Protein AF-A0A970TH14-F1 (afdb_monomer)

Mean predicted aligned error: 14.48 Å

Sequence (305 aa):
MKTLKRLTKPMNGLAFLLILLIWSGASTVFALPIFSFDVYHLEAYDRSGNWTYDADSPGFPTHDGDWFTKSPSPSYMFHYFAEKYIHQGTPTVIECVDVNLPFTDDASEVVMHFDPFSLVSFKRINTVDPLMPWDTPGQSGDERVYVSNGGHITHNGIPVLYLQKAKFVITTPYPNQAQVRALNPIFSYWTGDIGTGAPQTGYGFGDLDETLSDPAWLALFADSGYKVEMQLVDIVSTVTPSVGYFDFLFNILPATVPYSGGEVEVDLDDLPGEIAVPETKATIEIIEGTPGGLADDMKTLYLSE

Foldseek 3Di:
DDDDDDDDDPPPPVVVVVVVVVVVPPPVPPPAFQWKKWKWFFKFFDFDADFPQAAFFPQDPDGPHQRRDHDDPPRQLGGDTPGFKTAQDPVIDIFTPAHDAPPDGDSRQKDKWFDMKGWFDKDKAFQPDRVDDLQPFAGIWMKTKIWGQWIFMGGNNHTAWIWGLKMKMKIGFDAQLVVQCVSDVSSVVGDTTRYNRDFMWMKMKTAIDPVPHHPSVQVQQVVLVRMKIKTWAPWDWDDDPGMITITTMIGIHRDDPPQAAPWDWDFPVPDDPDDDDPPPDWDKDQRDFDRDNPDDTRGTITTGD

Secondary structure (DSSP, 8-state):
-----------SHHHHHHHHHHHTT----PPPPSEEEEEEEEEEEEE-SS-S-----TTSSS--S-TTSPPPS-GGG-----EEEEE--TT-EEEEEEE--SS---GGGEEEEEPPEEEEEEEEEESS-TTS-TT-TTTEEEEEEEEEEEEEEEETTEEEEEEEEEEEEEEEEPPPHHHHHHH-GGGTT--S-SS--PPEEEEEEEEE-TTTS-HHHHGGGGGGTTEEEEEEEEEEEEE-SS-EEEEEEEEEEEPPSP--S----EEGGG--S-----SS-PEEEEEEE-S-SSS--EEEEEEE-

pLDDT: mean 70.56, std 21.16, range [31.58, 97.06]

Structure (mmCIF, N/CA/C/O backbone):
data_AF-A0A970TH14-F1
#
_entry.id   AF-A0A970TH14-F1
#
loop_
_atom_site.group_PDB
_atom_site.id
_atom_site.type_symbol
_atom_site.label_atom_id
_atom_site.label_alt_id
_atom_site.label_comp_id
_atom_site.label_asym_id
_atom_site.label_entity_id
_atom_site.label_seq_id
_atom_site.pdbx_PDB_ins_code
_atom_site.Cartn_x
_atom_site.Cartn_y
_atom_site.Cartn_z
_atom_site.occupancy
_atom_site.B_iso_or_equiv
_atom_site.auth_seq_id
_atom_site.auth_comp_id
_atom_site.auth_asym_id
_atom_site.auth_atom_id
_atom_site.pdbx_PDB_model_num
ATOM 1 N N . MET A 1 1 ? -6.169 -85.211 8.471 1.00 42.94 1 MET A N 1
ATOM 2 C CA . MET A 1 1 ? -5.268 -84.086 8.129 1.00 42.94 1 MET A CA 1
ATOM 3 C C . MET A 1 1 ? -6.116 -82.851 7.876 1.00 42.94 1 MET A C 1
ATOM 5 O O . MET A 1 1 ? -7.013 -82.911 7.049 1.00 42.94 1 MET A O 1
ATOM 9 N N . LYS A 1 2 ? -5.906 -81.794 8.670 1.00 41.38 2 LYS A N 1
ATOM 10 C CA . LYS A 1 2 ? -6.626 -80.513 8.615 1.00 41.38 2 LYS A CA 1
ATOM 11 C C . LYS A 1 2 ? -5.946 -79.593 7.599 1.00 41.38 2 LYS A C 1
ATOM 13 O O . LYS A 1 2 ? -4.745 -79.378 7.718 1.00 41.38 2 LYS A O 1
ATOM 18 N N . THR A 1 3 ? -6.706 -78.987 6.695 1.00 39.34 3 THR A N 1
ATOM 19 C CA . THR A 1 3 ? -6.243 -77.851 5.884 1.00 39.34 3 THR A CA 1
ATOM 20 C C . THR A 1 3 ? -7.053 -76.619 6.276 1.00 39.34 3 THR A C 1
ATOM 22 O O . THR A 1 3 ? -8.231 -76.494 5.949 1.00 39.34 3 THR A O 1
ATOM 25 N N . LEU A 1 4 ? -6.415 -75.729 7.039 1.00 34.81 4 LEU A N 1
ATOM 26 C CA . LEU A 1 4 ? -6.917 -74.398 7.378 1.00 34.81 4 LEU A CA 1
ATOM 27 C C . LEU A 1 4 ? -6.868 -73.519 6.115 1.00 34.81 4 LEU A C 1
ATOM 29 O O . LEU A 1 4 ? -5.782 -73.221 5.621 1.00 34.81 4 LEU A O 1
ATOM 33 N N . LYS A 1 5 ? -8.017 -73.061 5.608 1.00 40.53 5 LYS A N 1
ATOM 34 C CA . LYS A 1 5 ? -8.071 -71.924 4.675 1.00 40.53 5 LYS A CA 1
ATOM 35 C C . LYS A 1 5 ? -8.061 -70.631 5.497 1.00 40.53 5 LYS A C 1
ATOM 37 O O . LYS A 1 5 ? -9.050 -70.309 6.148 1.00 40.53 5 LYS A O 1
ATOM 42 N N . ARG A 1 6 ? -6.938 -69.904 5.490 1.00 42.12 6 ARG A N 1
ATOM 43 C CA . ARG A 1 6 ? -6.859 -68.527 6.004 1.00 42.12 6 ARG A CA 1
ATOM 44 C C . ARG A 1 6 ? -7.637 -67.603 5.063 1.00 42.12 6 ARG A C 1
ATOM 46 O O . ARG A 1 6 ? -7.262 -67.449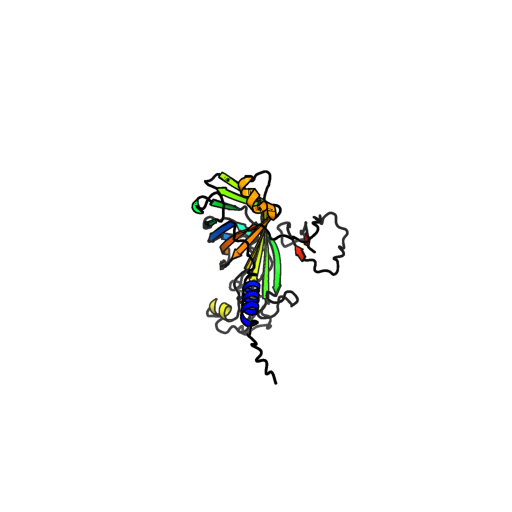 3.907 1.00 42.12 6 ARG A O 1
ATOM 53 N N . LEU A 1 7 ? -8.694 -66.979 5.581 1.00 44.91 7 LEU A N 1
ATOM 54 C CA . LEU A 1 7 ? -9.245 -65.743 5.032 1.00 44.91 7 LEU A CA 1
ATOM 55 C C . LEU A 1 7 ? -8.269 -64.604 5.349 1.00 44.91 7 LEU A C 1
ATOM 57 O O . LEU A 1 7 ? -8.185 -64.163 6.491 1.00 44.91 7 LEU A O 1
ATOM 61 N N . THR A 1 8 ? -7.551 -64.112 4.347 1.00 43.62 8 THR A N 1
ATOM 62 C CA . THR A 1 8 ? -6.898 -62.800 4.403 1.00 43.62 8 THR A CA 1
ATOM 63 C C . THR A 1 8 ? -7.818 -61.795 3.716 1.00 43.62 8 THR A C 1
ATOM 65 O O . THR A 1 8 ? -7.843 -61.708 2.491 1.00 43.62 8 THR A O 1
ATOM 68 N N . LYS A 1 9 ? -8.621 -61.068 4.502 1.00 48.66 9 LYS A N 1
ATOM 69 C CA . LYS A 1 9 ? -9.303 -59.855 4.028 1.00 48.66 9 LYS A CA 1
ATOM 70 C C . LYS A 1 9 ? -8.263 -58.729 3.912 1.00 48.66 9 LYS A C 1
ATOM 72 O O . LYS A 1 9 ? -7.516 -58.536 4.871 1.00 48.66 9 LYS A O 1
ATOM 77 N N . PRO A 1 10 ? -8.215 -57.959 2.815 1.00 43.56 10 PRO A N 1
ATOM 78 C CA . PRO A 1 10 ? -7.413 -56.744 2.767 1.00 43.56 10 PRO A CA 1
ATOM 79 C C . PRO A 1 10 ? -8.137 -55.639 3.553 1.00 43.56 10 PRO A C 1
ATOM 81 O O . PRO A 1 10 ? -9.047 -54.997 3.042 1.00 43.56 10 PRO A O 1
ATOM 84 N N . MET A 1 11 ? -7.757 -55.426 4.815 1.00 49.38 11 MET A N 1
ATOM 85 C CA . MET A 1 11 ? -8.241 -54.311 5.651 1.00 49.38 11 MET A CA 1
ATOM 86 C C . MET A 1 11 ? -7.328 -53.072 5.597 1.00 49.38 11 MET A C 1
ATOM 88 O O . MET A 1 11 ? -7.423 -52.199 6.450 1.00 49.38 11 MET A O 1
ATOM 92 N N . ASN A 1 12 ? -6.470 -52.956 4.579 1.00 52.09 12 ASN A N 1
ATOM 93 C CA . ASN A 1 12 ? -5.477 -51.876 4.514 1.00 52.09 12 ASN A CA 1
ATOM 94 C C . ASN A 1 12 ? -5.890 -50.703 3.609 1.00 52.09 12 ASN A C 1
ATOM 96 O O . ASN A 1 12 ? -5.266 -49.655 3.675 1.00 52.09 12 ASN A O 1
ATOM 100 N N . GLY A 1 13 ? -6.941 -50.842 2.790 1.00 50.84 13 GLY A N 1
ATOM 101 C CA . GLY A 1 13 ? -7.373 -49.770 1.879 1.00 50.84 13 GLY A CA 1
ATOM 102 C C . GLY A 1 13 ? -8.179 -48.664 2.565 1.00 50.84 13 GLY A C 1
ATOM 103 O O . GLY A 1 13 ? -7.978 -47.489 2.282 1.00 50.84 13 GLY A O 1
ATOM 104 N N . LEU A 1 14 ? -9.058 -49.027 3.506 1.00 50.91 14 LEU A N 1
ATOM 105 C CA . LEU A 1 14 ? -9.966 -48.068 4.149 1.00 50.91 14 LEU A CA 1
ATOM 106 C C . LEU A 1 14 ? -9.245 -47.169 5.168 1.00 50.91 14 LEU A C 1
ATOM 108 O O . LEU A 1 14 ? -9.539 -45.984 5.257 1.00 50.91 14 LEU A O 1
ATOM 112 N N . ALA A 1 15 ? -8.266 -47.718 5.895 1.00 53.91 15 ALA A N 1
ATOM 113 C CA . ALA A 1 15 ? -7.450 -46.953 6.839 1.00 53.91 15 ALA A CA 1
ATOM 114 C C . ALA A 1 15 ? -6.501 -45.975 6.123 1.00 53.91 15 ALA A C 1
ATOM 116 O O . ALA A 1 15 ? -6.293 -44.865 6.599 1.00 53.91 15 ALA A O 1
ATOM 117 N N . PHE A 1 16 ? -5.976 -46.352 4.951 1.00 53.12 16 PHE A N 1
ATOM 118 C CA . PHE A 1 16 ? -5.105 -45.486 4.150 1.00 53.12 16 PHE A CA 1
ATOM 119 C C . PHE A 1 16 ? -5.882 -44.328 3.504 1.00 53.12 16 PHE A C 1
ATOM 121 O O . PHE A 1 16 ? -5.380 -43.209 3.451 1.00 53.12 16 PHE A O 1
ATOM 128 N N . LEU A 1 17 ? -7.134 -44.566 3.089 1.00 52.97 17 LEU A N 1
ATOM 129 C CA . LEU A 1 17 ? -8.021 -43.517 2.575 1.00 52.97 17 LEU A CA 1
ATOM 130 C C . LEU A 1 17 ? -8.445 -42.523 3.668 1.00 52.97 17 LEU A C 1
ATOM 132 O O . LEU A 1 17 ? -8.527 -41.330 3.402 1.00 52.97 17 LEU A O 1
ATOM 136 N N . LEU A 1 18 ? -8.669 -43.000 4.900 1.00 51.28 18 LEU A N 1
ATOM 137 C CA . LEU A 1 18 ? -9.008 -42.135 6.035 1.00 51.28 18 LEU A CA 1
ATOM 138 C C . LEU A 1 18 ? -7.828 -41.233 6.435 1.00 51.28 18 LEU A C 1
ATOM 140 O O . LEU A 1 18 ? -8.032 -40.065 6.734 1.00 51.28 18 LEU A O 1
ATOM 144 N N . ILE A 1 19 ? -6.593 -41.750 6.391 1.00 55.91 19 ILE A N 1
ATOM 145 C CA . ILE A 1 19 ? -5.377 -40.970 6.680 1.00 55.91 19 ILE A CA 1
ATOM 146 C C . ILE A 1 19 ? -5.113 -39.929 5.580 1.00 55.91 19 ILE A C 1
ATOM 148 O O . ILE A 1 19 ? -4.759 -38.801 5.900 1.00 55.91 19 ILE A O 1
ATOM 152 N N . LEU A 1 20 ? -5.359 -40.256 4.304 1.00 48.56 20 LEU A N 1
ATOM 153 C CA . LEU A 1 20 ? -5.275 -39.293 3.195 1.00 48.56 20 LEU A CA 1
ATOM 154 C C . LEU A 1 20 ? -6.337 -38.183 3.285 1.00 48.56 20 LEU A C 1
ATOM 156 O O . LEU A 1 20 ? -6.015 -37.036 3.001 1.00 48.56 20 LEU A O 1
ATOM 160 N N . LEU A 1 21 ? -7.555 -38.497 3.743 1.00 47.31 21 LEU A N 1
ATOM 161 C CA . LEU A 1 21 ? -8.624 -37.514 3.988 1.00 47.31 21 LEU A CA 1
ATOM 162 C C . LEU A 1 21 ? -8.344 -36.601 5.194 1.00 47.31 21 LEU A C 1
ATOM 164 O O . LEU A 1 21 ? -8.752 -35.444 5.189 1.00 47.31 21 LEU A O 1
ATOM 168 N N . ILE A 1 22 ? -7.632 -37.099 6.209 1.00 50.62 22 ILE A N 1
ATOM 169 C CA . ILE A 1 22 ? -7.204 -36.296 7.366 1.00 50.62 22 ILE A CA 1
ATOM 170 C C . ILE A 1 22 ? -5.992 -35.418 7.000 1.00 50.62 22 ILE A C 1
ATOM 172 O O . ILE A 1 22 ? -5.882 -34.301 7.495 1.00 50.62 22 ILE A O 1
ATOM 176 N N . TRP A 1 23 ? -5.117 -35.866 6.090 1.00 42.22 23 TRP A N 1
ATOM 177 C CA . TRP A 1 23 ? -3.952 -35.090 5.635 1.00 42.22 23 TRP A CA 1
ATOM 178 C C . TRP A 1 23 ? -4.289 -34.039 4.565 1.00 42.22 23 TRP A C 1
ATOM 180 O O . TRP A 1 23 ? -3.626 -33.011 4.502 1.00 42.22 23 TRP A O 1
ATOM 190 N N . SER A 1 24 ? -5.357 -34.230 3.780 1.00 41.12 24 SER A N 1
ATOM 191 C CA . SER A 1 24 ? -5.919 -33.174 2.918 1.00 41.12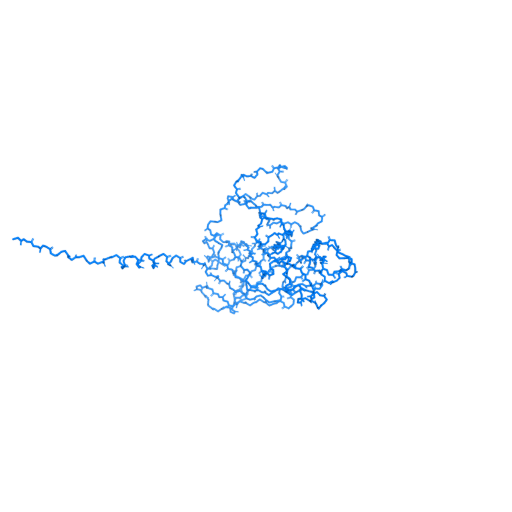 24 SER A CA 1
ATOM 192 C C . SER A 1 24 ? -6.779 -32.157 3.679 1.00 41.12 24 SER A C 1
ATOM 194 O O . SER A 1 24 ? -7.227 -31.183 3.087 1.00 41.12 24 SER A O 1
ATOM 196 N N . GLY A 1 25 ? -7.056 -32.411 4.963 1.00 37.97 25 GLY A N 1
ATOM 197 C CA . GLY A 1 25 ? -7.866 -31.561 5.838 1.00 37.97 25 GLY A CA 1
ATOM 198 C C . GLY A 1 25 ? -7.061 -30.568 6.676 1.00 37.97 25 GLY A C 1
ATOM 199 O O . GLY A 1 25 ? -7.661 -29.764 7.382 1.00 37.97 25 GLY A O 1
ATOM 200 N N . ALA A 1 26 ? -5.727 -30.565 6.571 1.00 37.25 26 ALA A N 1
ATOM 201 C CA . ALA A 1 26 ? -4.914 -29.416 6.965 1.00 37.25 26 ALA A CA 1
ATOM 202 C C . ALA A 1 26 ? -5.028 -28.328 5.885 1.00 37.25 26 ALA A C 1
ATOM 204 O O . ALA A 1 26 ? -4.037 -27.874 5.318 1.00 37.25 26 ALA A O 1
ATOM 205 N N . SER A 1 27 ? -6.265 -27.948 5.562 1.00 37.81 27 SER A N 1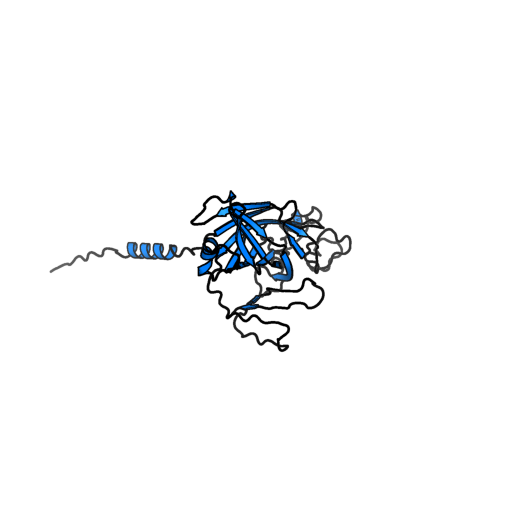
ATOM 206 C CA . SER A 1 27 ? -6.533 -26.654 4.967 1.00 37.81 27 SER A CA 1
ATOM 207 C C . SER A 1 27 ? -5.983 -25.651 5.964 1.00 37.81 27 SER A C 1
ATOM 209 O O . SER A 1 27 ? -6.460 -25.578 7.096 1.00 37.81 27 SER A O 1
ATOM 211 N N . THR A 1 28 ? -4.936 -24.937 5.574 1.00 36.25 28 THR A N 1
ATOM 212 C CA . THR A 1 28 ? -4.584 -23.664 6.184 1.00 36.25 28 THR A CA 1
ATOM 213 C C . THR A 1 28 ? -5.884 -22.881 6.316 1.00 36.25 28 THR A C 1
ATOM 215 O O . THR A 1 28 ? -6.475 -22.483 5.311 1.00 36.25 28 THR A O 1
ATOM 218 N N . VAL A 1 29 ? -6.398 -22.764 7.540 1.00 39.81 29 VAL A N 1
ATOM 219 C CA . VAL A 1 29 ? -7.483 -21.837 7.839 1.00 39.81 29 VAL A CA 1
ATOM 220 C C . VAL A 1 29 ? -6.834 -20.473 7.684 1.00 39.81 29 VAL A C 1
ATOM 222 O O . VAL A 1 29 ? -6.252 -19.951 8.627 1.00 39.81 29 VAL A O 1
ATOM 225 N N . PHE A 1 30 ? -6.814 -19.954 6.458 1.00 49.72 30 PHE A N 1
ATOM 226 C CA . PHE A 1 30 ? -6.589 -18.536 6.262 1.00 49.72 30 PHE A CA 1
ATOM 227 C C . PHE A 1 30 ? -7.712 -17.864 7.040 1.00 49.72 30 PHE A C 1
ATOM 229 O O . PHE A 1 30 ? -8.885 -18.188 6.820 1.00 49.72 30 PHE A O 1
ATOM 236 N N . ALA A 1 31 ? -7.356 -17.040 8.025 1.00 63.50 31 ALA A N 1
ATOM 237 C CA . ALA A 1 31 ? -8.344 -16.219 8.698 1.00 63.50 31 ALA A CA 1
ATOM 238 C C . ALA A 1 31 ? -9.112 -15.470 7.603 1.00 63.50 31 ALA A C 1
ATOM 240 O O . ALA A 1 31 ? -8.502 -14.891 6.704 1.00 63.50 31 ALA A O 1
ATOM 241 N N . LEU A 1 32 ? -10.439 -15.578 7.612 1.00 79.25 32 LEU A N 1
ATOM 242 C CA . LEU A 1 32 ? -11.250 -14.792 6.693 1.00 79.25 32 LEU A CA 1
ATOM 243 C C . LEU A 1 32 ? -11.107 -13.319 7.091 1.00 79.25 32 LEU A C 1
ATOM 245 O O . LEU A 1 32 ? -11.083 -13.043 8.297 1.00 79.25 32 LEU A O 1
ATOM 249 N N . PRO A 1 33 ? -11.018 -12.389 6.125 1.00 87.94 33 PRO A N 1
ATOM 250 C CA . PRO A 1 33 ? -11.040 -10.972 6.439 1.00 87.94 33 PRO A CA 1
ATOM 251 C C . PRO A 1 33 ? -12.242 -10.624 7.313 1.00 87.94 33 PRO A C 1
ATOM 253 O O . PRO A 1 33 ? -13.339 -11.143 7.109 1.00 87.94 33 PRO A O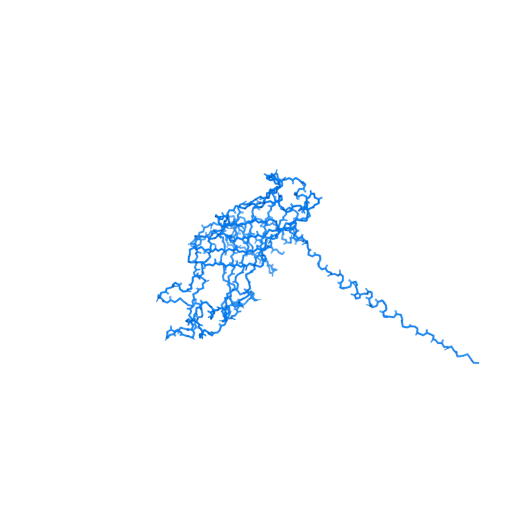 1
ATOM 256 N N . ILE A 1 34 ? -12.023 -9.763 8.306 1.00 93.00 34 ILE A N 1
ATOM 257 C CA . ILE A 1 34 ? -13.126 -9.179 9.079 1.00 93.00 34 ILE A CA 1
ATOM 258 C C . ILE A 1 34 ? -13.826 -8.131 8.218 1.00 93.00 34 ILE A C 1
ATOM 260 O O . ILE A 1 34 ? -15.052 -8.032 8.237 1.00 93.00 34 ILE A O 1
ATOM 264 N N . PHE A 1 35 ? -13.034 -7.384 7.449 1.00 94.75 35 PHE A N 1
ATOM 265 C CA . PHE A 1 35 ? -13.500 -6.374 6.516 1.00 94.75 35 PHE A CA 1
ATOM 266 C C . PHE A 1 35 ? -12.804 -6.533 5.174 1.00 94.75 35 PHE A C 1
ATOM 268 O O . PHE A 1 35 ? -11.588 -6.746 5.134 1.00 94.75 35 PHE A O 1
ATOM 275 N N . SER A 1 36 ? -13.556 -6.317 4.103 1.00 96.00 36 SER A N 1
ATOM 276 C CA . SER A 1 36 ? -13.024 -6.141 2.759 1.00 96.00 36 SER A CA 1
ATOM 277 C C . SER A 1 36 ? -13.570 -4.852 2.162 1.00 96.00 36 SER A C 1
ATOM 279 O O . SER A 1 36 ? -14.780 -4.614 2.179 1.00 96.00 36 SER A O 1
ATOM 281 N N . PHE A 1 37 ? -12.677 -4.021 1.634 1.00 96.69 37 PHE A N 1
ATOM 282 C CA . PHE A 1 37 ? -13.023 -2.771 0.973 1.00 96.69 37 PHE A CA 1
ATOM 283 C C . PHE A 1 37 ? -12.481 -2.754 -0.447 1.00 96.69 37 PHE A C 1
ATOM 285 O O . PHE A 1 37 ? -11.284 -2.953 -0.648 1.00 96.69 37 PHE A O 1
ATOM 292 N N . ASP A 1 38 ? -13.329 -2.442 -1.416 1.00 96.62 38 ASP A N 1
ATOM 293 C CA . ASP A 1 38 ? -12.846 -2.019 -2.720 1.00 96.62 38 ASP A CA 1
ATOM 294 C C . ASP A 1 38 ? -12.362 -0.573 -2.613 1.00 96.62 38 ASP A C 1
ATOM 296 O O . ASP A 1 38 ? -13.097 0.325 -2.187 1.00 96.62 38 ASP A O 1
ATOM 300 N N . VAL A 1 39 ? -11.113 -0.347 -3.006 1.00 94.75 39 VAL A N 1
ATOM 301 C CA . VAL A 1 39 ? -10.512 0.980 -3.083 1.00 94.75 39 VAL A CA 1
ATOM 302 C C . VAL A 1 39 ? -10.290 1.312 -4.549 1.00 94.75 39 VAL A C 1
ATOM 304 O O . VAL A 1 39 ? -9.562 0.608 -5.244 1.00 94.75 39 VAL A O 1
ATOM 307 N N . TYR A 1 40 ? -10.893 2.406 -5.006 1.00 94.75 40 TYR A N 1
ATOM 308 C CA . TYR A 1 40 ? -10.783 2.903 -6.374 1.00 94.75 40 TYR A CA 1
ATOM 309 C C . TYR A 1 40 ? -10.177 4.301 -6.401 1.00 94.75 40 TYR A C 1
ATOM 311 O O . TYR A 1 40 ? -10.568 5.182 -5.630 1.00 94.75 40 TYR A O 1
ATOM 319 N N . HIS A 1 41 ? -9.268 4.520 -7.346 1.00 90.06 41 HIS A N 1
ATOM 320 C CA . HIS A 1 41 ? -8.570 5.772 -7.605 1.00 90.06 41 HIS A CA 1
ATOM 321 C C . HIS A 1 41 ? -7.968 6.391 -6.345 1.00 90.06 41 HIS A C 1
ATOM 323 O O . HIS A 1 41 ? -8.102 7.599 -6.109 1.00 90.06 41 HIS A O 1
ATOM 329 N N . LEU A 1 42 ? -7.308 5.579 -5.519 1.00 89.88 42 LEU A N 1
ATOM 330 C CA . LEU A 1 42 ? -6.547 6.107 -4.401 1.00 89.88 42 LEU A CA 1
ATOM 331 C C . LEU A 1 42 ? -5.453 7.027 -4.935 1.00 89.88 42 LEU A C 1
ATOM 333 O O . LEU A 1 42 ? -4.610 6.598 -5.725 1.00 89.88 42 LEU A O 1
ATOM 337 N N . GLU A 1 43 ? -5.510 8.300 -4.552 1.00 89.25 43 GLU A N 1
ATOM 338 C CA . GLU A 1 43 ? -4.675 9.335 -5.145 1.00 89.25 43 GLU A CA 1
ATOM 339 C C . GLU A 1 43 ? -3.306 9.390 -4.471 1.00 89.25 43 GLU A C 1
ATOM 341 O O . GLU A 1 43 ? -3.173 9.305 -3.246 1.00 89.25 43 GLU A O 1
ATOM 346 N N . ALA A 1 44 ? -2.273 9.551 -5.295 1.00 83.38 44 ALA A N 1
ATOM 347 C CA . ALA A 1 44 ? -0.911 9.708 -4.832 1.00 83.38 44 ALA A CA 1
ATOM 348 C C . ALA A 1 44 ? -0.168 10.810 -5.606 1.00 83.38 44 ALA A C 1
ATOM 350 O O . ALA A 1 44 ? -0.122 10.805 -6.840 1.00 83.38 44 ALA A O 1
ATOM 351 N N . TYR A 1 45 ? 0.421 11.773 -4.890 1.00 78.12 45 TYR A N 1
ATOM 352 C CA . TYR A 1 45 ? 1.045 12.973 -5.469 1.00 78.12 45 TYR A CA 1
ATOM 353 C C . TYR A 1 45 ? 2.362 13.359 -4.773 1.00 78.12 45 TYR A C 1
ATOM 355 O O . TYR A 1 45 ? 2.850 12.668 -3.879 1.00 78.12 45 TYR A O 1
ATOM 363 N N . ASP A 1 46 ? 2.947 14.476 -5.233 1.00 69.38 46 ASP A N 1
ATOM 364 C CA . ASP A 1 46 ? 4.220 15.054 -4.775 1.00 69.38 46 ASP A CA 1
ATOM 365 C C . ASP A 1 46 ? 5.328 14.004 -4.826 1.00 69.38 46 ASP A C 1
ATOM 367 O O . ASP A 1 46 ? 5.720 13.370 -3.861 1.00 69.38 46 ASP A O 1
ATOM 371 N N . ARG A 1 47 ? 5.811 13.763 -6.031 1.00 67.56 47 ARG A N 1
ATOM 372 C CA . ARG A 1 47 ? 6.824 12.753 -6.306 1.00 67.56 47 ARG A CA 1
ATOM 373 C C . ARG A 1 47 ? 8.183 13.185 -5.772 1.00 67.56 47 ARG A C 1
ATOM 375 O O . ARG A 1 47 ? 8.595 14.329 -5.953 1.00 67.56 47 ARG A O 1
ATOM 382 N N . SER A 1 48 ? 8.896 12.274 -5.120 1.00 46.88 48 SER A N 1
ATOM 383 C CA . SER A 1 48 ? 10.263 12.495 -4.619 1.00 46.88 48 SER A CA 1
ATOM 384 C C . SER A 1 48 ? 11.063 11.230 -4.685 1.00 46.88 48 SER A C 1
ATOM 386 O O . SER A 1 48 ? 10.528 10.129 -4.644 1.00 46.88 48 SER A O 1
ATOM 388 N N . GLY A 1 49 ? 12.367 11.429 -4.691 1.00 46.00 49 GLY A N 1
ATOM 389 C CA . GLY A 1 49 ? 13.328 10.356 -4.685 1.00 46.00 49 GLY A CA 1
ATOM 390 C C . GLY A 1 49 ? 13.998 10.219 -6.036 1.00 46.00 49 GLY A C 1
ATOM 391 O O . GLY A 1 49 ? 13.671 10.889 -7.022 1.00 46.00 49 GLY A O 1
ATOM 392 N N . ASN A 1 50 ? 15.008 9.359 -6.032 1.00 39.53 50 ASN A N 1
ATOM 393 C CA . ASN A 1 50 ? 15.765 9.046 -7.223 1.00 39.53 50 ASN A CA 1
ATOM 394 C C . ASN A 1 50 ? 14.910 8.236 -8.197 1.00 39.53 50 ASN A C 1
ATOM 396 O O . ASN A 1 50 ? 14.113 7.382 -7.816 1.00 39.53 50 ASN A O 1
ATOM 400 N N . TRP A 1 51 ? 15.131 8.529 -9.470 1.00 41.72 51 TRP A N 1
ATOM 401 C CA . TRP A 1 51 ? 14.556 7.866 -10.626 1.00 41.72 51 TRP A CA 1
ATOM 402 C C . TRP A 1 51 ? 14.533 6.349 -10.455 1.00 41.72 51 TRP A C 1
ATOM 404 O O . TRP A 1 51 ? 15.573 5.745 -10.170 1.00 41.72 51 TRP A O 1
ATOM 414 N N . THR A 1 52 ? 13.370 5.741 -10.674 1.00 51.41 52 THR A N 1
ATOM 415 C CA . THR A 1 52 ? 13.255 4.289 -10.851 1.00 51.41 52 THR A CA 1
ATOM 416 C C . THR A 1 52 ? 12.164 3.945 -11.848 1.00 51.41 52 THR A C 1
ATOM 418 O O . THR A 1 52 ? 11.156 3.337 -11.542 1.00 51.41 52 THR A O 1
ATOM 421 N N . TYR A 1 53 ? 12.399 4.370 -13.081 1.00 50.81 53 TYR A N 1
ATOM 422 C CA . TYR A 1 53 ? 12.612 3.484 -14.225 1.00 50.81 53 TYR A CA 1
ATOM 423 C C . TYR A 1 53 ? 13.143 4.411 -15.319 1.00 50.81 53 TYR A C 1
ATOM 425 O O . TYR A 1 53 ? 12.420 5.291 -15.779 1.00 50.81 53 TYR A O 1
ATOM 433 N N . ASP A 1 54 ? 14.422 4.286 -15.644 1.00 48.16 54 ASP A N 1
ATOM 434 C CA . ASP A 1 54 ? 15.109 5.031 -16.701 1.00 48.16 54 ASP A CA 1
ATOM 435 C C . ASP A 1 54 ? 15.832 3.973 -17.530 1.00 48.16 54 ASP A C 1
ATOM 437 O O . ASP A 1 54 ? 16.430 3.067 -16.949 1.00 48.16 54 ASP A O 1
ATOM 441 N N . ALA A 1 55 ? 15.662 4.010 -18.847 1.00 51.69 55 ALA A N 1
ATOM 442 C CA . ALA A 1 55 ? 16.001 2.894 -19.717 1.00 51.69 55 ALA A CA 1
ATOM 443 C C . ALA A 1 55 ? 17.101 3.277 -20.709 1.00 51.69 55 ALA A C 1
ATOM 445 O O . ALA A 1 55 ? 16.910 4.211 -21.491 1.00 51.69 55 ALA A O 1
ATOM 446 N N . ASP A 1 56 ? 18.157 2.466 -20.790 1.00 43.81 56 ASP A N 1
ATOM 447 C CA . ASP A 1 56 ? 18.949 2.309 -22.010 1.00 43.81 56 ASP A CA 1
ATOM 448 C C . ASP A 1 56 ? 18.714 0.903 -22.595 1.00 43.81 56 ASP A C 1
ATOM 450 O O . ASP A 1 56 ? 18.528 -0.085 -21.891 1.00 43.81 56 ASP A O 1
ATOM 454 N N . SER A 1 57 ? 18.580 0.802 -23.914 1.00 49.34 57 SER A N 1
ATOM 455 C CA . SER A 1 57 ? 18.137 -0.423 -24.593 1.00 49.34 57 SER A CA 1
ATOM 456 C C . SER A 1 57 ? 18.994 -0.711 -25.816 1.00 49.34 57 SER A C 1
ATOM 458 O O . SER A 1 57 ? 19.359 0.234 -26.526 1.00 49.34 57 SER A O 1
ATOM 460 N N . PRO A 1 58 ? 19.210 -1.995 -26.175 1.00 41.72 58 PRO A N 1
ATOM 461 C CA . PRO A 1 58 ? 19.676 -2.406 -27.501 1.00 41.72 58 PRO A CA 1
ATOM 462 C C . PRO A 1 58 ? 18.614 -2.070 -28.568 1.00 41.72 58 PRO A C 1
ATOM 464 O O . PRO A 1 58 ? 17.864 -2.915 -29.049 1.00 41.72 58 PRO A O 1
ATOM 467 N N . GLY A 1 59 ? 18.517 -0.791 -28.910 1.00 46.44 59 GLY A N 1
ATOM 468 C CA . GLY A 1 59 ? 17.535 -0.233 -29.838 1.00 46.44 59 GLY A CA 1
ATOM 469 C C . GLY A 1 59 ? 17.741 1.257 -30.112 1.00 46.44 59 GLY A C 1
ATOM 470 O O . GLY A 1 59 ? 17.315 1.744 -31.160 1.00 46.44 59 GLY A O 1
ATOM 471 N N . PHE A 1 60 ? 18.447 1.974 -29.230 1.00 47.34 60 PHE A N 1
ATOM 472 C CA . PHE A 1 60 ? 18.900 3.340 -29.491 1.00 47.34 60 PHE A CA 1
ATOM 473 C C . PHE A 1 60 ? 20.270 3.352 -30.199 1.00 47.34 60 PHE A C 1
ATOM 475 O O . PHE A 1 60 ? 21.107 2.498 -29.926 1.00 47.34 60 PHE A O 1
ATOM 482 N N . PRO A 1 61 ? 20.553 4.309 -31.108 1.00 46.50 61 PRO A N 1
ATOM 483 C CA . PRO A 1 61 ? 21.827 4.360 -31.843 1.00 46.50 61 PRO A CA 1
ATOM 484 C C . PRO A 1 61 ? 23.077 4.545 -30.966 1.00 46.50 61 PRO A C 1
ATOM 486 O O . PRO A 1 61 ? 24.192 4.309 -31.427 1.00 46.50 61 PRO A O 1
ATOM 489 N N . THR A 1 62 ? 22.899 5.004 -29.729 1.00 50.00 6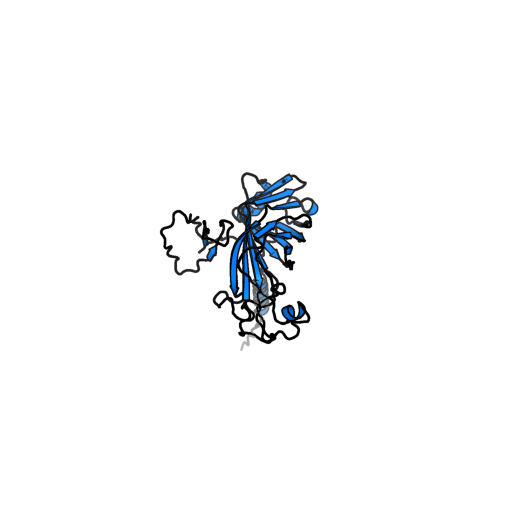2 THR A N 1
ATOM 490 C CA . THR A 1 62 ? 23.948 5.226 -28.732 1.00 50.00 62 THR A CA 1
ATOM 491 C C . THR A 1 62 ? 23.459 4.634 -27.418 1.00 50.00 62 THR A C 1
ATOM 493 O O . THR A 1 62 ? 22.753 5.321 -26.685 1.00 50.00 62 THR A O 1
ATOM 496 N N . HIS A 1 63 ? 23.786 3.367 -27.176 1.00 54.94 63 HIS A N 1
ATOM 497 C CA . HIS A 1 63 ? 23.475 2.673 -25.930 1.00 54.94 63 HIS A CA 1
ATOM 498 C C . HIS A 1 63 ? 24.768 2.167 -25.271 1.00 54.94 63 HIS A C 1
ATOM 500 O O . HIS A 1 63 ? 25.700 1.754 -25.971 1.00 54.94 63 HIS A O 1
ATOM 506 N N . ASP A 1 64 ? 24.836 2.175 -23.945 1.00 55.22 64 ASP A N 1
ATOM 507 C CA . ASP A 1 64 ? 25.907 1.577 -23.142 1.00 55.22 64 ASP A CA 1
ATOM 508 C C . ASP A 1 64 ? 25.608 0.123 -22.733 1.00 55.22 64 ASP A C 1
ATOM 510 O O . ASP A 1 64 ? 26.520 -0.604 -22.335 1.00 55.22 64 ASP A O 1
ATOM 514 N N . GLY A 1 65 ? 24.374 -0.339 -22.970 1.00 55.28 65 GLY A N 1
ATOM 515 C CA . GLY A 1 65 ? 23.952 -1.723 -22.749 1.00 55.28 65 GLY A CA 1
ATOM 516 C C . GLY A 1 65 ? 23.479 -2.017 -21.326 1.00 55.28 65 GLY A C 1
ATOM 517 O O . GLY A 1 65 ? 23.260 -3.186 -21.011 1.00 55.28 65 GLY A O 1
ATOM 518 N N . ASP A 1 66 ? 23.315 -0.991 -20.493 1.00 56.72 66 ASP A N 1
ATOM 519 C CA . ASP A 1 66 ? 22.756 -1.087 -19.150 1.00 56.72 66 ASP A CA 1
ATOM 520 C C . ASP A 1 66 ? 21.265 -0.706 -19.177 1.00 56.72 66 ASP A C 1
ATOM 522 O O . ASP A 1 66 ? 20.910 0.420 -19.492 1.00 56.72 66 ASP A O 1
ATOM 526 N N . TRP A 1 67 ? 20.348 -1.613 -18.820 1.00 56.53 67 TRP A N 1
ATOM 527 C CA . TRP A 1 67 ? 18.909 -1.292 -18.826 1.00 56.53 67 TRP A CA 1
ATOM 528 C C . TRP A 1 67 ? 18.488 -0.216 -17.820 1.00 56.53 67 TRP A C 1
ATOM 530 O O . TRP A 1 67 ? 17.314 0.153 -17.790 1.00 56.53 67 TRP A O 1
ATOM 540 N N . PHE A 1 68 ? 19.426 0.264 -17.004 1.00 57.34 68 PHE A N 1
ATOM 541 C CA . PHE A 1 68 ? 19.197 1.126 -15.858 1.00 57.34 68 PHE A CA 1
ATOM 542 C C . PHE A 1 68 ? 19.934 2.475 -15.955 1.00 57.34 68 PHE A C 1
ATOM 544 O O . PHE A 1 68 ? 19.984 3.215 -14.962 1.00 57.34 68 PHE A O 1
ATOM 551 N N . THR A 1 69 ? 20.519 2.813 -17.112 1.00 51.00 69 THR A N 1
ATOM 552 C CA . THR A 1 69 ? 21.214 4.089 -17.336 1.00 51.00 69 THR A CA 1
ATOM 553 C C . THR A 1 69 ? 20.287 5.204 -17.813 1.00 51.00 69 THR A C 1
ATOM 555 O O . THR A 1 69 ? 19.222 5.006 -18.394 1.00 51.00 69 THR A O 1
ATOM 558 N N . LYS A 1 70 ? 20.696 6.433 -17.484 1.00 51.09 70 LYS A N 1
ATOM 559 C CA . LYS A 1 70 ? 19.900 7.644 -17.667 1.00 51.09 70 LYS A CA 1
ATOM 560 C C . LYS A 1 70 ? 19.760 8.016 -19.142 1.00 51.09 70 LYS A C 1
ATOM 562 O O . LYS A 1 70 ? 20.763 8.386 -19.757 1.00 51.09 70 LYS A O 1
ATOM 567 N N . SER A 1 71 ? 18.539 8.057 -19.681 1.00 44.25 71 SER A N 1
ATOM 568 C CA . SER A 1 71 ? 18.325 8.542 -21.048 1.00 44.25 71 SER A CA 1
ATOM 569 C C . SER A 1 71 ? 18.639 10.044 -21.146 1.00 44.25 71 SER A C 1
ATOM 571 O O . SER A 1 71 ? 18.134 10.852 -20.352 1.00 44.25 71 SER A O 1
ATOM 573 N N . PRO A 1 72 ? 19.434 10.496 -22.137 1.00 44.38 72 PRO A N 1
ATOM 574 C CA . PRO A 1 72 ? 19.489 11.910 -22.464 1.00 44.38 72 PRO A CA 1
ATOM 575 C C . PRO A 1 72 ? 18.124 12.386 -22.987 1.00 44.38 72 PRO A C 1
ATOM 577 O O . PRO A 1 72 ? 17.291 11.607 -23.445 1.00 44.38 72 PRO A O 1
ATOM 580 N N . SER A 1 73 ? 17.900 13.696 -22.890 1.00 44.91 73 SER A N 1
ATOM 581 C CA . SER A 1 73 ? 16.665 14.383 -23.286 1.00 44.91 73 SER A CA 1
ATOM 582 C C . SER A 1 73 ? 16.108 13.921 -24.656 1.00 44.91 73 SER A C 1
ATOM 584 O O . SER A 1 73 ? 16.886 13.800 -25.605 1.00 44.91 73 SER A O 1
ATOM 586 N N . PRO A 1 74 ? 14.777 13.762 -24.804 1.00 48.28 74 PRO A N 1
ATOM 587 C CA . PRO A 1 74 ? 13.778 14.226 -23.859 1.00 48.28 74 PRO A CA 1
ATOM 588 C C . PRO A 1 74 ? 13.318 13.132 -22.893 1.00 48.28 74 PRO A C 1
ATOM 590 O O . PRO A 1 74 ? 12.807 12.085 -23.272 1.00 48.28 74 PRO A O 1
ATOM 593 N N . SER A 1 75 ? 13.477 13.439 -21.612 1.00 47.78 75 SER A N 1
ATOM 594 C CA . SER A 1 75 ? 13.388 12.511 -20.490 1.00 47.78 75 SER A CA 1
ATOM 595 C C . SER A 1 75 ? 11.985 11.936 -20.256 1.00 47.78 75 SER A C 1
ATOM 597 O O . SER A 1 75 ? 11.857 10.905 -19.622 1.00 47.78 75 SER A O 1
ATOM 599 N N . TYR A 1 76 ? 10.933 12.538 -20.822 1.00 45.50 76 TYR A N 1
ATOM 600 C CA . TYR A 1 76 ? 9.523 12.299 -20.473 1.00 45.50 76 TYR A CA 1
ATOM 601 C C . TYR A 1 76 ? 8.965 10.894 -20.757 1.00 45.50 76 TYR A C 1
ATOM 603 O O . TYR A 1 76 ? 7.794 10.652 -20.469 1.00 45.50 76 TYR A O 1
ATOM 611 N N . MET A 1 77 ? 9.727 9.989 -21.374 1.00 47.91 77 MET A N 1
ATOM 612 C CA . MET A 1 77 ? 9.196 8.694 -21.812 1.00 47.91 77 MET A CA 1
ATOM 613 C C . MET A 1 77 ? 9.176 7.634 -20.709 1.00 47.91 77 MET A C 1
ATOM 615 O O . MET A 1 77 ? 8.349 6.728 -20.777 1.00 47.91 77 MET A O 1
ATOM 619 N N . PHE A 1 78 ? 10.016 7.775 -19.681 1.00 52.22 78 PHE A N 1
ATOM 620 C CA . PHE A 1 78 ? 10.086 6.844 -18.560 1.00 52.22 78 PHE A CA 1
ATOM 621 C C . PHE A 1 78 ? 10.318 7.605 -17.262 1.00 52.22 78 PHE A C 1
ATOM 623 O O . PHE A 1 78 ? 11.408 8.093 -16.985 1.00 52.22 78 PHE A O 1
ATOM 630 N N . HIS A 1 79 ? 9.250 7.771 -16.494 1.00 51.38 79 HIS A N 1
ATOM 631 C CA . HIS A 1 79 ? 9.303 8.424 -15.198 1.00 51.38 79 HIS A CA 1
ATOM 632 C C . HIS A 1 79 ? 8.386 7.669 -14.246 1.00 51.38 79 HIS A C 1
ATOM 634 O O . HIS A 1 79 ? 7.195 7.969 -14.154 1.00 51.38 79 HIS A O 1
ATOM 640 N N . TYR A 1 80 ? 8.955 6.708 -13.527 1.00 54.53 80 TYR A N 1
ATOM 641 C CA . TYR A 1 80 ? 8.356 6.210 -12.300 1.00 54.53 80 TYR A CA 1
ATOM 642 C C . TYR A 1 80 ? 9.106 6.856 -11.143 1.00 54.53 80 TYR A C 1
ATOM 644 O O . TYR A 1 80 ? 10.323 6.724 -10.979 1.00 54.53 80 TYR A O 1
ATOM 652 N N . PHE A 1 81 ? 8.361 7.674 -10.416 1.00 58.31 81 PHE A N 1
ATOM 653 C CA . PHE A 1 81 ? 8.803 8.276 -9.177 1.00 58.31 81 PHE A CA 1
ATOM 654 C C . PHE A 1 81 ? 8.064 7.574 -8.052 1.00 58.31 81 PHE A C 1
ATOM 656 O O . PHE A 1 81 ? 6.884 7.269 -8.211 1.00 58.31 81 PHE A O 1
ATOM 663 N N . ALA A 1 82 ? 8.720 7.403 -6.909 1.00 66.00 82 ALA A N 1
ATOM 664 C CA . ALA A 1 82 ? 7.986 7.088 -5.701 1.00 66.00 82 ALA A CA 1
ATOM 665 C C . ALA A 1 82 ? 7.053 8.265 -5.373 1.00 66.00 82 ALA A C 1
ATOM 667 O O . ALA A 1 82 ? 7.467 9.433 -5.316 1.00 66.00 82 ALA A O 1
ATOM 668 N N . GLU A 1 83 ? 5.771 7.969 -5.212 1.00 75.56 83 GLU A N 1
ATOM 669 C CA . GLU A 1 83 ? 4.797 8.937 -4.733 1.00 75.56 83 GLU A CA 1
ATOM 670 C C . GLU A 1 83 ? 5.057 9.192 -3.245 1.00 75.56 83 GLU A C 1
ATOM 672 O O . GLU A 1 83 ? 5.146 8.227 -2.487 1.00 75.56 83 GLU A O 1
ATOM 677 N N . LYS A 1 84 ? 5.220 10.456 -2.811 1.00 74.56 84 LYS A N 1
ATOM 678 C CA . LYS A 1 84 ? 5.478 10.741 -1.384 1.00 74.56 84 LYS A CA 1
ATOM 679 C C . LYS A 1 84 ? 4.249 10.603 -0.532 1.00 74.56 84 LYS A C 1
ATOM 681 O O . LYS A 1 84 ? 4.381 10.252 0.632 1.00 74.56 84 LYS A O 1
ATOM 686 N N . TYR A 1 85 ? 3.099 10.958 -1.080 1.00 81.75 85 TYR A N 1
ATOM 687 C CA . TYR A 1 85 ? 1.869 11.025 -0.320 1.00 81.75 85 TYR A CA 1
ATOM 688 C C . TYR A 1 85 ? 0.813 10.197 -1.013 1.00 81.75 85 TYR A C 1
ATOM 690 O O . TYR A 1 85 ? 0.602 10.366 -2.211 1.00 81.75 85 TYR A O 1
ATOM 698 N N . ILE A 1 86 ? 0.158 9.340 -0.239 1.00 87.56 86 ILE A N 1
ATOM 699 C CA . ILE A 1 86 ? -1.038 8.600 -0.628 1.00 87.56 86 ILE A CA 1
ATOM 700 C C . ILE A 1 86 ? -2.172 9.107 0.257 1.00 87.56 86 ILE A C 1
ATOM 702 O O . ILE A 1 86 ? -2.030 9.167 1.477 1.00 87.56 86 ILE A O 1
ATOM 706 N N . HIS A 1 87 ? -3.295 9.500 -0.328 1.00 88.81 87 HIS A N 1
ATOM 707 C CA . HIS A 1 87 ? -4.402 10.084 0.423 1.00 88.81 87 HIS A CA 1
ATOM 708 C C . HIS A 1 87 ? -5.736 9.856 -0.284 1.00 88.81 87 HIS A C 1
ATOM 710 O O . HIS A 1 87 ? -5.793 9.592 -1.482 1.00 88.81 87 HIS A O 1
ATOM 716 N N . GLN A 1 88 ? -6.828 10.027 0.461 1.00 88.12 88 GLN A N 1
ATOM 717 C CA . GLN A 1 88 ? -8.165 10.074 -0.123 1.00 88.12 88 GLN A CA 1
ATOM 718 C C . GLN A 1 88 ? -8.316 11.380 -0.907 1.00 88.12 88 GLN A C 1
ATOM 720 O O . GLN A 1 88 ? -8.426 12.467 -0.333 1.00 88.12 88 GLN A O 1
ATOM 725 N N . GLY A 1 89 ? -8.227 11.281 -2.228 1.00 83.75 89 GLY A N 1
ATOM 726 C CA . GLY A 1 89 ? -8.445 12.379 -3.153 1.00 83.75 89 GLY A CA 1
ATOM 727 C C . GLY A 1 89 ? -9.920 12.597 -3.457 1.00 83.75 89 GLY A C 1
ATOM 728 O O . GLY A 1 89 ? -10.786 11.825 -3.055 1.00 83.75 89 GLY A O 1
ATOM 729 N N . THR A 1 90 ? -10.220 13.636 -4.239 1.00 85.56 90 THR A N 1
ATOM 730 C CA . THR A 1 90 ? -11.592 13.850 -4.740 1.00 85.56 90 THR A CA 1
ATOM 731 C C . THR A 1 90 ? -12.143 12.671 -5.563 1.00 85.56 90 THR A C 1
ATOM 733 O O . THR A 1 90 ? -13.334 12.396 -5.430 1.00 85.56 90 THR A O 1
ATOM 736 N N . PRO A 1 91 ? -11.357 11.975 -6.415 1.00 86.62 91 PRO A N 1
ATOM 737 C CA . PRO A 1 91 ? -11.871 10.831 -7.170 1.00 86.62 91 PRO A CA 1
ATOM 738 C C . PRO A 1 91 ? -11.846 9.511 -6.388 1.00 86.62 91 PRO A C 1
ATOM 740 O O . PRO A 1 91 ? -12.349 8.516 -6.909 1.00 86.62 91 PRO A O 1
ATOM 743 N N . THR A 1 92 ? -11.247 9.479 -5.192 1.00 90.88 92 THR A N 1
ATOM 744 C CA . THR A 1 92 ? -11.081 8.245 -4.423 1.00 90.88 92 THR A CA 1
ATOM 745 C C . THR A 1 92 ? -12.427 7.758 -3.898 1.00 90.88 92 THR A C 1
ATOM 747 O O . THR A 1 92 ? -13.169 8.511 -3.267 1.00 90.88 92 THR A O 1
ATOM 750 N N . VAL A 1 93 ? -12.723 6.482 -4.131 1.00 92.88 93 VAL A N 1
ATOM 751 C CA . VAL A 1 93 ? -13.901 5.794 -3.598 1.00 92.88 93 VAL A CA 1
ATOM 752 C C . VAL A 1 93 ? -13.425 4.604 -2.782 1.00 92.88 93 VAL A C 1
ATOM 754 O O . VAL A 1 93 ? -12.547 3.865 -3.218 1.00 92.88 93 VAL A O 1
ATOM 757 N N . ILE A 1 94 ? -13.994 4.440 -1.592 1.00 94.81 94 ILE A N 1
ATOM 758 C CA . ILE A 1 94 ? -13.738 3.304 -0.708 1.00 94.81 94 ILE A CA 1
ATOM 759 C C . ILE A 1 94 ? -15.098 2.749 -0.321 1.00 94.81 94 ILE A C 1
ATOM 761 O O . ILE A 1 94 ? -15.893 3.449 0.307 1.00 94.81 94 ILE A O 1
ATOM 765 N N . GLU A 1 95 ? -15.366 1.515 -0.716 1.00 95.62 95 GLU A N 1
ATOM 766 C CA . GLU A 1 95 ? -16.642 0.847 -0.486 1.00 95.62 95 GLU A CA 1
ATOM 767 C C . GLU A 1 95 ? -16.394 -0.452 0.266 1.00 95.62 95 GLU A C 1
ATOM 769 O O . GLU A 1 95 ? -15.560 -1.254 -0.143 1.00 95.62 95 GLU A O 1
ATOM 774 N N . CYS A 1 96 ? -17.093 -0.662 1.380 1.00 96.62 96 CYS A N 1
ATOM 775 C CA . CYS A 1 96 ? -17.054 -1.953 2.048 1.00 96.62 96 CYS A CA 1
ATOM 776 C C . CYS A 1 96 ? -17.877 -2.949 1.232 1.00 96.62 96 CYS A C 1
ATOM 778 O O . CYS A 1 96 ? -19.065 -2.735 0.994 1.00 96.62 96 CYS A O 1
ATOM 780 N N . VAL A 1 97 ? -17.228 -4.021 0.789 1.00 95.81 97 VAL A N 1
ATOM 781 C CA . VAL A 1 97 ? -17.830 -5.037 -0.082 1.00 95.81 97 VAL A CA 1
ATOM 782 C C . VAL A 1 97 ? -18.135 -6.333 0.656 1.00 95.81 97 VAL A C 1
ATOM 784 O O . VAL A 1 97 ? -18.969 -7.108 0.193 1.00 95.81 97 VAL A O 1
ATOM 787 N N . ASP A 1 98 ? -17.487 -6.563 1.801 1.00 94.38 98 ASP A N 1
ATOM 788 C CA . ASP A 1 98 ? -17.755 -7.717 2.653 1.00 94.38 98 ASP A CA 1
ATOM 789 C C . ASP A 1 98 ? -17.416 -7.428 4.120 1.00 94.38 98 ASP A C 1
ATOM 791 O O . ASP A 1 98 ? -16.460 -6.706 4.430 1.00 94.38 98 ASP A O 1
ATOM 795 N N . VAL A 1 99 ? -18.199 -8.029 5.017 1.00 93.25 99 VAL A N 1
ATOM 796 C CA . VAL A 1 99 ? -17.991 -7.989 6.466 1.00 93.25 99 VAL A CA 1
ATOM 797 C C . VAL A 1 99 ? -18.242 -9.364 7.069 1.00 93.25 99 VAL A C 1
ATOM 799 O O . VAL A 1 99 ? -19.237 -10.024 6.785 1.00 93.25 99 VAL A O 1
ATOM 802 N N . ASN A 1 100 ? -17.359 -9.783 7.969 1.00 91.19 100 ASN A N 1
ATOM 803 C CA . ASN A 1 100 ? -17.497 -11.031 8.712 1.00 91.19 100 ASN A CA 1
ATOM 804 C C . ASN A 1 100 ? -17.628 -10.731 10.208 1.00 91.19 100 ASN A C 1
ATOM 806 O O . ASN A 1 100 ? -16.712 -10.964 11.001 1.00 91.19 100 ASN A O 1
ATOM 810 N N . LEU A 1 101 ? -18.768 -10.147 10.584 1.00 88.25 101 LEU A N 1
ATOM 811 C CA . LEU A 1 101 ? -19.026 -9.651 11.933 1.00 88.25 101 LEU A CA 1
ATOM 812 C C . LEU A 1 101 ? -20.195 -10.405 12.581 1.00 88.25 101 LEU A C 1
ATOM 814 O O . LEU A 1 101 ? -21.180 -10.726 11.921 1.00 88.25 101 LEU A O 1
ATOM 818 N N . PRO A 1 102 ? -20.156 -10.652 13.902 1.00 85.69 102 PRO A N 1
ATOM 819 C CA . PRO A 1 102 ? -21.237 -11.355 14.592 1.00 85.69 102 PRO A CA 1
ATOM 820 C C . PRO A 1 102 ? -22.485 -10.488 14.838 1.00 85.69 102 PRO A C 1
ATOM 822 O O . PRO A 1 102 ? -23.488 -10.998 15.336 1.00 85.69 102 PRO A O 1
ATOM 825 N N . PHE A 1 103 ? -22.423 -9.184 14.554 1.00 84.12 103 PHE A N 1
ATOM 826 C CA . PHE A 1 103 ? -23.462 -8.209 14.905 1.00 84.12 103 PHE A CA 1
ATOM 827 C C . PHE A 1 103 ? -23.968 -7.355 13.731 1.00 84.12 103 PHE A C 1
ATOM 829 O O . PHE A 1 103 ? -24.918 -6.603 13.925 1.00 84.12 103 PHE A O 1
ATOM 836 N N . THR A 1 104 ? -23.384 -7.477 12.537 1.00 82.00 104 THR A N 1
ATOM 837 C CA . THR A 1 104 ? -23.921 -6.910 11.290 1.00 82.00 104 THR A CA 1
ATOM 838 C C . THR A 1 104 ? -23.416 -7.727 10.102 1.00 82.00 104 THR A C 1
ATOM 840 O O . THR A 1 104 ? -22.272 -8.176 10.105 1.00 82.00 104 THR A O 1
ATOM 843 N N . ASP A 1 105 ? -24.271 -7.953 9.114 1.00 85.50 105 ASP A N 1
ATOM 844 C CA . ASP A 1 105 ? -23.936 -8.539 7.814 1.00 85.50 105 ASP A CA 1
ATOM 845 C C . ASP A 1 105 ? -24.109 -7.527 6.667 1.00 85.50 105 ASP A C 1
ATOM 847 O O . ASP A 1 105 ? -23.886 -7.860 5.503 1.00 85.50 105 ASP A O 1
ATOM 851 N N . ASP A 1 106 ? -24.482 -6.283 6.986 1.00 91.12 106 ASP A N 1
ATOM 852 C CA . ASP A 1 106 ? -24.661 -5.218 6.006 1.00 91.12 106 ASP A CA 1
ATOM 853 C C . ASP A 1 106 ? -23.372 -4.402 5.853 1.00 91.12 106 ASP A C 1
ATOM 855 O O . ASP A 1 106 ? -23.083 -3.481 6.621 1.00 91.12 106 ASP A O 1
ATOM 859 N N . ALA A 1 107 ? -22.592 -4.735 4.823 1.00 93.31 107 ALA A N 1
ATOM 860 C CA . ALA A 1 107 ? -21.365 -4.019 4.489 1.00 93.31 107 ALA A CA 1
ATOM 861 C C . ALA A 1 107 ? -21.612 -2.529 4.185 1.00 93.31 107 ALA A C 1
ATOM 863 O O . ALA A 1 107 ? -20.743 -1.701 4.445 1.00 93.31 107 ALA A O 1
ATOM 864 N N . SER A 1 108 ? -22.808 -2.146 3.716 1.00 93.38 108 SER A N 1
ATOM 865 C CA . SER A 1 108 ? -23.102 -0.749 3.363 1.00 93.38 108 SER A CA 1
ATOM 866 C C . SER A 1 108 ? -23.152 0.194 4.570 1.00 93.38 108 SER A C 1
ATOM 868 O O . SER A 1 108 ? -23.021 1.410 4.416 1.00 93.38 108 SER A O 1
ATOM 870 N N . GLU A 1 109 ? -23.296 -0.353 5.779 1.00 93.75 109 GLU A N 1
ATOM 871 C CA . GLU A 1 109 ? -23.260 0.413 7.023 1.00 93.75 109 GLU A CA 1
ATOM 872 C C . GLU A 1 109 ? -21.825 0.690 7.502 1.00 93.75 109 GLU A C 1
ATOM 874 O O . GLU A 1 109 ? -21.639 1.513 8.403 1.00 93.75 109 GLU A O 1
ATOM 879 N N . VAL A 1 110 ? -20.817 0.032 6.916 1.00 95.88 110 VAL A N 1
ATOM 880 C CA . VAL A 1 110 ? -19.409 0.105 7.321 1.00 95.88 110 VAL A CA 1
ATOM 881 C C . VAL A 1 110 ? -18.613 0.992 6.365 1.00 95.88 110 VAL A C 1
ATOM 883 O O . VAL A 1 110 ? -18.552 0.753 5.162 1.00 95.88 110 VAL A O 1
ATOM 886 N N . VAL A 1 111 ? -17.947 2.013 6.906 1.00 95.38 111 VAL A N 1
ATOM 887 C CA . VAL A 1 111 ? -17.144 2.958 6.111 1.00 95.38 111 VAL A CA 1
ATOM 888 C C . VAL A 1 111 ? -15.755 3.107 6.711 1.00 95.38 111 VAL A C 1
ATOM 890 O O . VAL A 1 111 ? -15.620 3.350 7.910 1.00 95.38 111 VAL A O 1
ATOM 893 N N . MET A 1 112 ? -14.725 3.001 5.871 1.00 94.69 112 MET A N 1
ATOM 894 C CA . MET A 1 112 ? -13.331 3.220 6.253 1.00 94.69 112 MET A CA 1
ATOM 895 C C . MET A 1 112 ? -12.871 4.637 5.906 1.00 94.69 112 MET A C 1
ATOM 897 O O . MET A 1 112 ? -13.032 5.123 4.787 1.00 94.69 112 MET A O 1
ATOM 901 N N . HIS A 1 113 ? -12.194 5.256 6.864 1.00 91.44 113 HIS A N 1
ATOM 902 C CA . HIS A 1 113 ? -11.473 6.508 6.714 1.00 91.44 113 HIS A CA 1
ATOM 903 C C . HIS A 1 113 ? -10.012 6.276 7.098 1.00 91.44 113 HIS A C 1
ATOM 905 O O . HIS A 1 113 ? -9.736 5.639 8.111 1.00 91.44 113 HIS A O 1
ATOM 911 N N . PHE A 1 114 ? -9.066 6.804 6.331 1.00 84.62 114 PHE A N 1
ATOM 912 C CA . PHE A 1 114 ? -7.655 6.775 6.711 1.00 84.62 114 PHE A CA 1
ATOM 913 C C . PHE A 1 114 ? -7.020 8.144 6.548 1.00 84.62 114 PHE A C 1
ATOM 915 O O . PHE A 1 114 ? -7.368 8.907 5.641 1.00 84.62 114 PHE A O 1
ATOM 922 N N . ASP A 1 115 ? -6.067 8.426 7.428 1.00 88.19 115 ASP A N 1
ATOM 923 C CA . ASP A 1 115 ? -5.230 9.605 7.312 1.00 88.19 115 ASP A CA 1
ATOM 924 C C . ASP A 1 115 ? -4.208 9.413 6.182 1.00 88.19 115 ASP A C 1
ATOM 926 O O . ASP A 1 115 ? -3.842 8.273 5.864 1.00 88.19 115 ASP A O 1
ATOM 930 N N . PRO A 1 116 ? -3.722 10.506 5.566 1.00 87.88 116 PRO A N 1
ATOM 931 C CA . PRO A 1 116 ? -2.722 10.427 4.513 1.00 87.88 116 PRO A CA 1
ATOM 932 C C . PRO A 1 116 ? -1.490 9.630 4.939 1.00 87.88 116 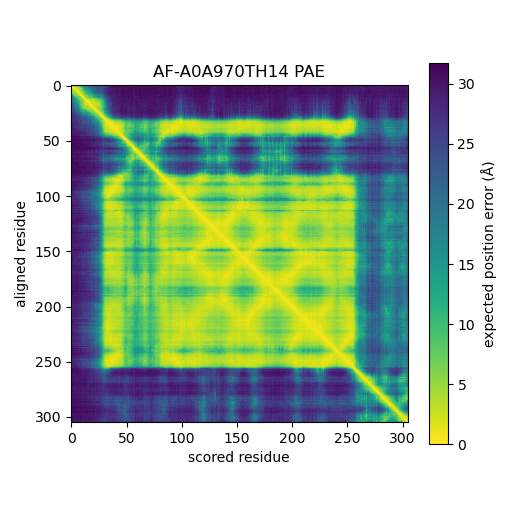PRO A C 1
ATOM 934 O O . PRO A 1 116 ? -0.922 9.848 6.010 1.00 87.88 116 PRO A O 1
ATOM 937 N N . PHE A 1 117 ? -1.039 8.755 4.052 1.00 86.56 117 PHE A N 1
ATOM 938 C CA . PHE A 1 117 ? 0.192 8.008 4.217 1.00 86.56 117 PHE A CA 1
ATOM 939 C C . PHE A 1 117 ? 1.358 8.758 3.582 1.00 86.56 117 PHE A C 1
ATOM 941 O O . PHE A 1 117 ? 1.247 9.282 2.473 1.00 86.56 117 PHE A O 1
ATOM 948 N N . SER A 1 118 ? 2.493 8.764 4.275 1.00 84.38 118 SER A N 1
ATOM 949 C CA . SER A 1 118 ? 3.745 9.358 3.813 1.00 84.38 118 SER A CA 1
ATOM 950 C C . SER A 1 118 ? 4.778 8.276 3.521 1.00 84.38 118 SER A C 1
ATOM 952 O O . SER A 1 118 ? 4.942 7.336 4.297 1.00 84.38 118 SER A O 1
ATOM 954 N N . LEU A 1 119 ? 5.495 8.419 2.411 1.00 78.94 119 LEU A N 1
ATOM 955 C CA . LEU A 1 119 ? 6.624 7.572 2.051 1.00 78.94 119 LEU A CA 1
ATOM 956 C C . LEU A 1 119 ? 7.774 7.803 3.035 1.00 78.94 119 LEU A C 1
ATOM 958 O O . LEU A 1 119 ? 8.293 8.916 3.137 1.00 78.94 119 LEU A O 1
ATOM 962 N N . VAL A 1 120 ? 8.209 6.737 3.698 1.00 72.75 120 VAL A N 1
ATOM 963 C CA . VAL A 1 120 ? 9.351 6.761 4.627 1.00 72.75 120 VAL A CA 1
ATOM 964 C C . VAL A 1 120 ? 10.522 5.913 4.156 1.00 72.75 120 VAL A C 1
ATOM 966 O O . VAL A 1 120 ? 11.646 6.141 4.591 1.00 72.75 120 VAL A O 1
ATOM 969 N N . SER A 1 121 ? 10.298 4.964 3.244 1.00 74.75 121 SER A N 1
ATOM 970 C CA . SER A 1 121 ? 11.381 4.181 2.650 1.00 74.75 121 SER A CA 1
ATOM 971 C C . SER A 1 121 ? 11.102 3.836 1.196 1.00 74.75 121 SER A C 1
ATOM 973 O O . SER A 1 121 ? 9.975 3.526 0.813 1.00 74.75 121 SER A O 1
ATOM 975 N N . PHE A 1 122 ? 12.164 3.875 0.399 1.00 76.69 122 PHE A N 1
ATOM 976 C CA . PHE A 1 122 ? 12.179 3.471 -0.995 1.00 76.69 122 PHE A CA 1
ATOM 977 C C . PHE A 1 122 ? 13.471 2.703 -1.268 1.00 76.69 122 PHE A C 1
ATOM 979 O O . PHE A 1 122 ? 14.564 3.235 -1.052 1.00 76.69 122 PHE A O 1
ATOM 986 N N . LYS A 1 123 ? 13.364 1.476 -1.781 1.00 76.69 123 LYS A N 1
ATOM 987 C CA . LYS A 1 123 ? 14.529 0.661 -2.151 1.00 76.69 123 LYS A CA 1
ATOM 988 C C . LYS A 1 123 ? 14.295 -0.088 -3.456 1.00 76.69 123 LYS A C 1
ATOM 990 O O . LYS A 1 123 ? 13.187 -0.518 -3.755 1.00 76.69 123 LYS A O 1
ATOM 995 N N . ARG A 1 124 ? 15.373 -0.288 -4.216 1.00 80.31 124 ARG A N 1
ATOM 996 C CA . ARG A 1 124 ? 15.385 -1.241 -5.333 1.00 80.31 124 ARG A CA 1
ATOM 997 C C . ARG A 1 124 ? 15.611 -2.635 -4.780 1.00 80.31 124 ARG A C 1
ATOM 999 O O . ARG A 1 124 ? 16.443 -2.805 -3.889 1.00 80.31 124 ARG A O 1
ATOM 1006 N N . ILE A 1 125 ? 14.906 -3.612 -5.326 1.00 78.56 125 ILE A N 1
ATOM 1007 C CA . ILE A 1 125 ? 14.989 -4.998 -4.875 1.00 78.56 125 ILE A CA 1
ATOM 1008 C C . ILE A 1 125 ? 15.027 -5.963 -6.050 1.00 78.56 125 ILE A C 1
ATOM 1010 O O . ILE A 1 125 ? 14.627 -5.640 -7.170 1.00 78.56 125 ILE A O 1
ATOM 1014 N N . ASN A 1 126 ? 15.492 -7.171 -5.760 1.00 85.19 126 ASN A N 1
ATOM 1015 C CA . ASN A 1 126 ? 15.211 -8.328 -6.582 1.00 85.19 126 ASN A CA 1
ATOM 1016 C C . ASN A 1 126 ? 13.884 -8.943 -6.106 1.00 85.19 126 ASN A C 1
ATOM 1018 O O . ASN A 1 126 ? 13.744 -9.318 -4.945 1.00 85.19 126 ASN A O 1
ATOM 1022 N N . THR A 1 127 ? 12.903 -9.006 -7.002 1.00 83.69 127 THR A N 1
ATOM 1023 C CA . THR A 1 127 ? 11.526 -9.448 -6.717 1.00 83.69 127 THR A CA 1
ATOM 1024 C C . THR A 1 127 ? 11.341 -10.965 -6.747 1.00 83.69 127 THR A C 1
ATOM 1026 O O . THR A 1 127 ? 10.248 -11.451 -6.470 1.00 83.69 127 THR A O 1
ATOM 1029 N N . VAL A 1 128 ? 12.391 -11.721 -7.085 1.00 83.12 128 VAL A N 1
ATOM 1030 C CA . VAL A 1 128 ? 12.368 -13.190 -7.153 1.00 83.12 128 VAL A CA 1
ATOM 1031 C C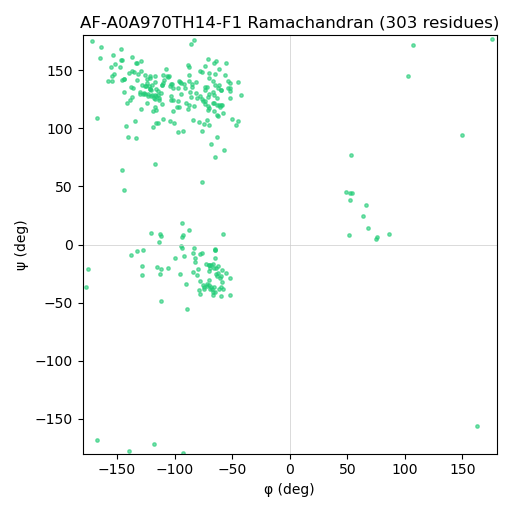 . VAL A 1 128 ? 13.232 -13.804 -6.056 1.00 83.12 128 VAL A C 1
ATOM 1033 O O . VAL A 1 128 ? 12.780 -14.705 -5.353 1.00 83.12 128 VAL A O 1
ATOM 1036 N N . ASP A 1 129 ? 14.464 -13.318 -5.906 1.00 77.88 129 ASP A N 1
ATOM 1037 C CA . ASP A 1 129 ? 15.413 -13.759 -4.887 1.00 77.88 129 ASP A CA 1
ATOM 1038 C C . ASP A 1 129 ? 16.083 -12.541 -4.229 1.00 77.88 129 ASP A C 1
ATOM 1040 O O . ASP A 1 129 ? 16.969 -11.933 -4.833 1.00 77.88 129 ASP A O 1
ATOM 1044 N N . PRO A 1 130 ? 15.720 -12.187 -2.982 1.00 75.44 130 PRO A N 1
ATOM 1045 C CA . PRO A 1 130 ? 16.269 -11.016 -2.302 1.00 75.44 130 PRO A CA 1
ATOM 1046 C C . PRO A 1 130 ? 17.776 -11.117 -2.007 1.00 75.44 130 PRO A C 1
ATOM 1048 O O . PRO A 1 130 ? 18.380 -10.115 -1.630 1.00 75.44 130 PRO A O 1
ATOM 1051 N N . LEU A 1 131 ? 18.399 -12.295 -2.159 1.00 77.19 131 LEU A N 1
ATOM 1052 C CA . LEU A 1 131 ? 19.850 -12.470 -2.017 1.00 77.19 131 LEU A CA 1
ATOM 1053 C C . LEU A 1 131 ? 20.623 -12.097 -3.287 1.00 77.19 131 LEU A C 1
ATOM 1055 O O . LEU A 1 131 ? 21.847 -11.949 -3.245 1.00 77.19 131 LEU A O 1
ATOM 1059 N N . MET A 1 132 ? 19.929 -11.967 -4.415 1.00 78.69 132 MET A N 1
ATOM 1060 C CA . MET A 1 132 ? 20.521 -11.587 -5.689 1.00 78.69 132 MET A CA 1
ATOM 1061 C C . MET A 1 132 ? 20.548 -10.060 -5.850 1.00 78.69 132 MET A C 1
ATOM 1063 O O . MET A 1 132 ? 19.717 -9.354 -5.274 1.00 78.69 132 MET A O 1
ATOM 1067 N N . PRO A 1 133 ? 21.474 -9.519 -6.664 1.00 81.00 133 PRO A N 1
ATOM 1068 C CA . PRO A 1 133 ? 21.486 -8.099 -6.992 1.00 81.00 133 PRO A CA 1
ATOM 1069 C C . PRO A 1 133 ? 20.135 -7.623 -7.539 1.00 81.00 133 PRO A C 1
ATOM 1071 O O . PRO A 1 133 ? 19.480 -8.331 -8.315 1.00 81.00 133 PRO A O 1
ATOM 1074 N N . TRP A 1 134 ? 19.721 -6.417 -7.144 1.00 78.38 134 TRP A N 1
ATOM 1075 C CA . TRP A 1 134 ? 18.437 -5.833 -7.546 1.00 78.38 134 TRP A CA 1
ATOM 1076 C C . TRP A 1 134 ? 18.340 -5.605 -9.062 1.00 78.38 134 TRP A C 1
ATOM 1078 O O . TRP A 1 134 ? 17.248 -5.622 -9.616 1.00 78.38 134 TRP A O 1
ATOM 1088 N N . ASP A 1 135 ? 19.471 -5.414 -9.737 1.00 78.38 135 ASP A N 1
ATOM 1089 C CA . ASP A 1 135 ? 19.620 -5.167 -11.176 1.00 78.38 135 ASP A CA 1
ATOM 1090 C C . ASP A 1 135 ? 19.714 -6.463 -12.000 1.00 78.38 135 ASP A C 1
ATOM 1092 O O . ASP A 1 135 ? 20.056 -6.438 -13.183 1.00 78.38 135 ASP A O 1
ATOM 1096 N N . THR A 1 136 ? 19.397 -7.614 -11.397 1.00 82.44 136 THR A N 1
ATOM 1097 C CA . THR A 1 136 ? 19.350 -8.887 -12.121 1.00 82.44 136 THR A CA 1
ATOM 1098 C C . THR A 1 136 ? 18.255 -8.837 -13.198 1.00 82.44 136 THR A C 1
ATOM 1100 O O . THR A 1 136 ? 17.077 -8.699 -12.847 1.00 82.44 136 THR A O 1
ATOM 1103 N N . PRO A 1 137 ? 18.592 -9.003 -14.495 1.00 84.25 137 PRO A N 1
ATOM 1104 C CA . PRO A 1 137 ? 17.606 -8.979 -15.573 1.00 84.25 137 PRO A CA 1
ATOM 1105 C C . PRO A 1 137 ? 16.425 -9.918 -15.341 1.00 84.25 137 PRO A C 1
ATOM 1107 O O . PRO A 1 137 ? 16.592 -11.088 -14.988 1.00 84.25 137 PRO A O 1
ATOM 1110 N N . GLY A 1 138 ? 15.226 -9.397 -15.588 1.00 84.69 138 GLY A N 1
ATOM 1111 C CA . GLY A 1 138 ? 13.960 -10.101 -15.420 1.00 84.69 138 GLY A CA 1
ATOM 1112 C C . GLY A 1 138 ? 13.511 -10.251 -13.968 1.00 84.69 138 GLY A C 1
ATOM 1113 O O . GLY A 1 138 ? 12.525 -10.939 -13.720 1.00 84.69 138 GLY A O 1
ATOM 1114 N N . GLN A 1 139 ? 14.211 -9.640 -13.007 1.00 87.19 139 GLN A N 1
ATOM 1115 C CA . GLN A 1 139 ? 13.916 -9.780 -11.576 1.00 87.19 139 GLN A CA 1
ATOM 1116 C C . GLN A 1 139 ? 13.874 -8.441 -10.834 1.00 87.19 139 GLN A C 1
ATOM 1118 O O . GLN A 1 139 ? 13.502 -8.406 -9.662 1.00 87.19 139 GLN A O 1
ATOM 1123 N N . SER A 1 140 ? 14.209 -7.336 -11.493 1.00 83.81 140 SER A N 1
ATOM 1124 C CA . SER A 1 140 ? 14.256 -6.023 -10.863 1.00 83.81 140 SER A CA 1
ATOM 1125 C C . SER A 1 140 ? 12.877 -5.481 -10.493 1.00 83.81 140 SER A C 1
ATOM 1127 O O . SER A 1 140 ? 11.880 -5.706 -11.186 1.00 83.81 140 SER A O 1
ATOM 1129 N N . GLY A 1 141 ? 12.842 -4.716 -9.409 1.00 82.56 141 GLY A N 1
ATOM 1130 C CA . GLY A 1 141 ? 11.679 -3.959 -8.972 1.00 82.56 141 GLY A CA 1
ATOM 1131 C C . GLY A 1 141 ? 12.033 -2.950 -7.887 1.00 82.56 141 GLY A C 1
ATOM 1132 O O . GLY A 1 141 ? 13.209 -2.698 -7.595 1.00 82.56 141 GLY A O 1
ATOM 1133 N N . ASP A 1 142 ? 10.998 -2.397 -7.271 1.00 80.69 142 ASP A N 1
ATOM 1134 C CA . ASP A 1 142 ? 11.107 -1.532 -6.104 1.00 80.69 142 ASP A CA 1
ATOM 1135 C C . ASP A 1 142 ? 10.174 -1.970 -4.972 1.00 80.69 142 ASP A C 1
ATOM 1137 O O . ASP A 1 142 ? 9.188 -2.675 -5.183 1.00 80.69 142 ASP A O 1
ATOM 1141 N N . GLU A 1 143 ? 10.524 -1.561 -3.757 1.00 82.88 143 GLU A N 1
ATOM 1142 C CA . GLU A 1 143 ? 9.678 -1.662 -2.575 1.00 82.88 143 GLU A CA 1
ATOM 1143 C C . GLU A 1 143 ? 9.555 -0.279 -1.935 1.00 82.88 143 GLU A C 1
ATOM 1145 O O . GLU A 1 143 ? 10.539 0.460 -1.794 1.00 82.88 143 GLU A O 1
ATOM 1150 N N . ARG A 1 144 ? 8.328 0.058 -1.545 1.00 80.88 144 ARG A N 1
ATOM 1151 C CA . ARG A 1 144 ? 7.941 1.353 -0.991 1.00 80.88 144 ARG A CA 1
ATOM 1152 C C . ARG A 1 144 ? 7.265 1.119 0.342 1.00 80.88 144 ARG A C 1
ATOM 1154 O O . ARG A 1 144 ? 6.341 0.312 0.415 1.00 80.88 144 ARG A O 1
ATOM 1161 N N . VAL A 1 145 ? 7.706 1.836 1.368 1.00 80.88 145 VAL A N 1
ATOM 1162 C CA . VAL A 1 145 ? 7.110 1.780 2.704 1.00 80.88 145 VAL A CA 1
ATOM 1163 C C . VAL A 1 145 ? 6.470 3.118 3.016 1.00 80.88 145 VAL A C 1
ATOM 1165 O O . VAL A 1 145 ? 7.124 4.164 2.987 1.00 80.88 145 VAL A O 1
ATOM 1168 N N . TYR A 1 146 ? 5.190 3.049 3.337 1.00 83.25 146 TYR A N 1
ATOM 1169 C CA . TYR A 1 146 ? 4.316 4.158 3.649 1.00 83.25 146 TYR A CA 1
ATOM 1170 C C . TYR A 1 146 ? 3.832 4.038 5.087 1.00 83.25 146 TYR A C 1
ATOM 1172 O O . TYR A 1 146 ? 3.487 2.941 5.520 1.00 83.25 146 TYR A O 1
ATOM 1180 N N . VAL A 1 147 ? 3.764 5.150 5.812 1.00 82.75 147 VAL A N 1
ATOM 1181 C CA . VAL A 1 147 ? 3.226 5.180 7.180 1.00 82.75 147 VAL A CA 1
ATOM 1182 C C . VAL A 1 147 ? 2.186 6.277 7.336 1.00 82.75 147 VAL A C 1
ATOM 1184 O O . VAL A 1 147 ? 2.263 7.311 6.673 1.00 82.75 147 VAL A O 1
ATOM 1187 N N . SER A 1 148 ? 1.218 6.049 8.212 1.00 84.88 148 SER A N 1
ATOM 1188 C CA . SER A 1 148 ? 0.188 7.010 8.583 1.00 84.88 148 SER A CA 1
ATOM 1189 C C . SER A 1 148 ? -0.022 6.996 10.090 1.00 84.88 148 SER A C 1
ATOM 1191 O O . SER A 1 148 ? 0.128 5.969 10.758 1.00 84.88 148 SER A O 1
ATOM 1193 N N . ASN A 1 149 ? -0.405 8.155 10.620 1.00 76.38 149 ASN A N 1
ATOM 1194 C CA . ASN A 1 149 ? -0.729 8.299 12.033 1.00 76.38 149 ASN A CA 1
ATOM 1195 C C . ASN A 1 149 ? -2.029 7.582 12.405 1.00 76.38 149 ASN A C 1
ATOM 1197 O O . ASN A 1 149 ? -2.216 7.286 13.584 1.00 76.38 149 ASN A O 1
ATOM 1201 N N . GLY A 1 150 ? -2.884 7.243 11.433 1.00 83.31 150 GLY A N 1
ATOM 1202 C CA . GLY A 1 150 ? -4.048 6.426 11.722 1.00 83.31 150 GLY A CA 1
ATOM 1203 C C . GLY A 1 150 ? -5.159 6.426 10.683 1.00 83.31 150 GLY A C 1
ATOM 1204 O O . GLY A 1 150 ? -4.971 6.642 9.484 1.00 83.31 150 GLY A O 1
ATOM 1205 N N . GLY A 1 151 ? -6.340 6.098 11.185 1.00 91.38 151 GLY A N 1
ATOM 1206 C CA . GLY A 1 151 ? -7.591 5.982 10.455 1.00 91.38 151 GLY A CA 1
ATOM 1207 C C . GLY A 1 151 ? -8.686 5.473 11.384 1.00 91.38 151 GLY A C 1
ATOM 1208 O O . GLY A 1 151 ? -8.440 5.178 12.553 1.00 91.38 151 GLY A O 1
ATOM 1209 N N . HIS A 1 152 ? -9.908 5.365 10.884 1.00 95.25 152 HIS A N 1
ATOM 1210 C CA . HIS A 1 152 ? -10.992 4.762 11.642 1.00 95.25 152 HIS A CA 1
ATOM 1211 C C . HIS A 1 152 ? -12.035 4.116 10.736 1.00 95.25 152 HIS A C 1
ATOM 1213 O O . HIS A 1 152 ? -12.220 4.501 9.582 1.00 95.25 152 HIS A O 1
ATOM 1219 N N . ILE A 1 153 ? -12.745 3.145 11.294 1.00 96.44 153 ILE A N 1
ATOM 1220 C CA . ILE A 1 153 ? -13.937 2.553 10.698 1.00 96.44 153 ILE A CA 1
ATOM 1221 C C . ILE A 1 153 ? -15.150 3.105 11.436 1.00 96.44 153 ILE A C 1
ATOM 1223 O O . ILE A 1 153 ? -15.163 3.186 12.669 1.00 96.44 153 ILE A O 1
ATOM 1227 N N . THR A 1 154 ? -16.176 3.477 10.678 1.00 96.81 154 THR A N 1
ATOM 1228 C CA . THR A 1 154 ? -17.494 3.814 11.209 1.00 96.81 154 THR A CA 1
ATOM 1229 C C . THR A 1 154 ? -18.501 2.721 10.887 1.00 96.81 154 THR A C 1
ATOM 1231 O O . THR A 1 154 ? -18.384 2.038 9.872 1.00 96.81 154 THR A O 1
ATOM 1234 N N . HIS A 1 155 ? -19.500 2.588 11.753 1.00 95.81 155 HIS A N 1
ATOM 1235 C CA . HIS A 1 155 ? -20.697 1.794 11.533 1.00 95.81 155 HIS A CA 1
ATOM 1236 C C . HIS A 1 155 ? -21.916 2.696 11.715 1.00 95.81 155 HIS A C 1
ATOM 1238 O O . HIS A 1 155 ? -22.072 3.324 12.767 1.00 95.81 155 HIS A O 1
ATOM 1244 N N . ASN A 1 156 ? -22.760 2.812 10.689 1.00 93.94 156 ASN A N 1
ATOM 1245 C CA . ASN A 1 156 ? -23.890 3.746 10.666 1.00 93.94 156 ASN A CA 1
ATOM 1246 C C . ASN A 1 156 ? -23.485 5.197 11.002 1.00 93.94 156 ASN A C 1
ATOM 1248 O O . ASN A 1 156 ? -24.189 5.924 11.707 1.00 93.94 156 ASN A O 1
ATOM 1252 N N . GLY A 1 157 ? -22.309 5.614 10.518 1.00 93.69 157 GLY A N 1
ATOM 1253 C CA . GLY A 1 157 ? -21.747 6.949 10.741 1.00 93.69 157 GLY A CA 1
ATOM 1254 C C . GLY A 1 157 ? -21.180 7.194 12.145 1.00 93.69 157 GLY A C 1
ATOM 1255 O O . GLY A 1 157 ? -20.759 8.313 12.436 1.00 93.69 157 GLY A O 1
ATOM 1256 N N . ILE A 1 158 ? -21.149 6.181 13.015 1.00 95.94 158 ILE A N 1
ATOM 1257 C CA . ILE A 1 158 ? -20.530 6.255 14.342 1.00 95.94 158 ILE A CA 1
ATOM 1258 C C . ILE A 1 158 ? -19.161 5.566 14.274 1.00 95.94 158 ILE A C 1
ATOM 1260 O O . ILE A 1 158 ? -19.111 4.403 13.882 1.00 95.94 158 ILE A O 1
ATOM 1264 N N . PRO A 1 159 ? -18.051 6.226 14.645 1.00 96.31 159 PRO A N 1
ATOM 1265 C CA . PRO A 1 159 ? -16.748 5.571 14.736 1.00 96.31 159 PRO A CA 1
ATOM 1266 C C . PRO A 1 159 ? -16.752 4.415 15.741 1.00 96.31 159 PRO A C 1
ATOM 1268 O O . PRO A 1 159 ? -17.227 4.578 16.865 1.00 96.31 159 PRO A O 1
ATOM 1271 N N . VAL A 1 160 ? -16.206 3.268 15.340 1.00 96.56 160 VAL A N 1
ATOM 1272 C CA . VAL A 1 160 ? -16.205 2.028 16.136 1.00 96.56 160 VAL A CA 1
ATOM 1273 C C . VAL A 1 160 ? -14.824 1.395 16.284 1.00 96.56 160 VAL A C 1
ATOM 1275 O O . VAL A 1 160 ? -14.575 0.726 17.279 1.00 96.56 160 VAL A O 1
ATOM 1278 N N . LEU A 1 161 ? -13.904 1.621 15.346 1.00 96.38 161 LEU A N 1
ATOM 1279 C CA . LEU A 1 161 ? -12.521 1.146 15.431 1.00 96.38 161 LEU A CA 1
ATOM 1280 C C . LEU A 1 161 ? -11.582 2.254 14.998 1.00 96.38 161 LEU A C 1
ATOM 1282 O O . LEU A 1 161 ? -11.812 2.870 13.960 1.00 96.38 161 LEU A O 1
ATOM 1286 N N . TYR A 1 162 ? -10.517 2.466 15.759 1.00 96.38 162 TYR A N 1
ATOM 1287 C CA . TYR A 1 162 ? -9.480 3.440 15.445 1.00 96.38 162 TYR A CA 1
ATOM 1288 C C . TYR A 1 162 ? -8.157 2.720 15.238 1.00 96.38 162 TYR A C 1
ATOM 1290 O O . TYR A 1 162 ? -7.712 1.970 16.103 1.00 96.38 162 TYR A O 1
ATOM 1298 N N . LEU A 1 163 ? -7.551 2.956 14.080 1.00 93.25 163 LEU A N 1
ATOM 1299 C CA . LEU A 1 163 ? -6.238 2.457 13.707 1.00 93.25 163 LEU A CA 1
ATOM 1300 C C . LEU A 1 163 ? -5.194 3.522 14.032 1.00 93.25 163 LEU A C 1
ATOM 1302 O O . LEU A 1 163 ? -5.396 4.701 13.748 1.00 93.25 163 LEU A O 1
ATOM 1306 N N . GLN A 1 164 ? -4.061 3.089 14.557 1.00 88.56 164 GLN A N 1
ATOM 1307 C CA . GLN A 1 164 ? -2.892 3.909 14.836 1.00 88.56 164 GLN A CA 1
ATOM 1308 C C . GLN A 1 164 ? -1.632 3.198 14.336 1.00 88.56 164 GLN A C 1
ATOM 1310 O O . GLN A 1 164 ? -1.613 1.975 14.176 1.00 88.56 164 GLN A O 1
ATOM 1315 N N . LYS A 1 165 ? -0.579 3.982 14.069 1.00 82.88 165 LYS A N 1
ATOM 1316 C CA . LYS A 1 165 ? 0.722 3.482 13.581 1.00 82.88 165 LYS A CA 1
ATOM 1317 C C . LYS A 1 165 ? 0.581 2.581 12.344 1.00 82.88 165 LYS A C 1
ATOM 1319 O O . LYS A 1 165 ? 1.174 1.508 12.260 1.00 82.88 165 LYS A O 1
ATOM 1324 N N . ALA A 1 166 ? -0.249 3.004 11.393 1.00 85.44 166 ALA A N 1
ATOM 1325 C CA . ALA A 1 166 ? -0.523 2.221 10.199 1.00 85.44 166 ALA A CA 1
ATOM 1326 C C . ALA A 1 166 ? 0.680 2.252 9.247 1.00 85.44 166 ALA A C 1
ATOM 1328 O O . ALA A 1 166 ? 1.233 3.315 8.967 1.00 85.44 166 ALA A O 1
ATOM 1329 N N . LYS A 1 167 ? 1.041 1.095 8.696 1.00 83.50 167 LYS A N 1
ATOM 1330 C CA . LYS A 1 167 ? 2.115 0.914 7.717 1.00 83.50 167 LYS A CA 1
ATOM 1331 C C . LYS A 1 167 ? 1.591 0.141 6.517 1.00 83.50 167 LYS A C 1
ATOM 1333 O O . LYS A 1 167 ? 0.931 -0.877 6.693 1.00 83.50 167 LYS A O 1
ATOM 1338 N N . PHE A 1 168 ? 1.966 0.572 5.318 1.00 82.56 168 PHE A N 1
ATOM 1339 C CA . PHE A 1 168 ? 1.797 -0.182 4.080 1.00 82.56 168 PHE A CA 1
ATOM 1340 C C . PHE A 1 168 ? 3.127 -0.369 3.372 1.00 82.56 168 PHE A C 1
ATOM 1342 O O . PHE A 1 168 ? 3.961 0.533 3.323 1.00 82.56 168 PHE A O 1
ATOM 1349 N N . VAL A 1 169 ? 3.303 -1.542 2.785 1.00 82.62 169 VAL A N 1
ATOM 1350 C CA . VAL A 1 169 ? 4.422 -1.891 1.925 1.00 82.62 169 VAL A CA 1
ATOM 1351 C C . VAL A 1 169 ? 3.862 -2.266 0.567 1.00 82.62 169 VAL A C 1
ATOM 1353 O O . VAL A 1 169 ? 2.971 -3.106 0.475 1.00 82.62 169 VAL A O 1
ATOM 1356 N N . ILE A 1 170 ? 4.387 -1.649 -0.487 1.00 84.69 170 ILE A N 1
ATOM 1357 C CA . ILE A 1 170 ? 4.057 -1.984 -1.873 1.00 84.69 170 ILE A CA 1
ATOM 1358 C C . ILE A 1 170 ? 5.334 -2.452 -2.553 1.00 84.69 170 ILE A C 1
ATOM 1360 O O . ILE A 1 170 ? 6.339 -1.744 -2.553 1.00 84.69 170 ILE A O 1
ATOM 1364 N N . THR A 1 171 ? 5.277 -3.636 -3.150 1.00 83.75 171 THR A N 1
ATOM 1365 C CA . THR A 1 171 ? 6.316 -4.160 -4.034 1.00 83.75 171 THR A CA 1
ATOM 1366 C C . THR A 1 171 ? 5.862 -4.029 -5.480 1.00 83.75 171 THR A C 1
ATOM 1368 O O . THR A 1 171 ? 4.778 -4.488 -5.848 1.00 83.75 171 THR A O 1
ATOM 1371 N N . THR A 1 172 ? 6.715 -3.425 -6.304 1.00 85.50 172 THR A N 1
ATOM 1372 C CA . THR A 1 172 ? 6.477 -3.208 -7.731 1.00 85.50 172 THR A CA 1
ATOM 1373 C C . THR A 1 172 ? 7.533 -3.932 -8.555 1.00 85.50 172 THR A C 1
ATOM 1375 O O . THR A 1 172 ? 8.647 -3.425 -8.711 1.00 85.50 172 THR A O 1
ATOM 1378 N N . PRO A 1 173 ? 7.212 -5.102 -9.127 1.00 85.81 173 PRO A N 1
ATOM 1379 C CA . PRO A 1 173 ? 8.035 -5.697 -10.167 1.00 85.81 173 PRO A CA 1
ATOM 1380 C C . PRO A 1 173 ? 8.078 -4.790 -11.397 1.00 85.81 173 PRO A C 1
ATOM 1382 O O . PRO A 1 173 ? 7.050 -4.281 -11.848 1.00 85.81 173 PRO A O 1
ATOM 1385 N N . TYR A 1 174 ? 9.266 -4.587 -11.965 1.00 84.31 174 TYR A N 1
ATOM 1386 C CA . TYR A 1 174 ? 9.382 -3.805 -13.190 1.00 84.31 174 TYR A CA 1
ATOM 1387 C C . TYR A 1 174 ? 8.816 -4.560 -14.403 1.00 84.31 174 TYR A C 1
ATOM 1389 O O . TYR A 1 174 ? 8.717 -5.794 -14.384 1.00 84.31 174 TYR A O 1
ATOM 1397 N N . PRO A 1 175 ? 8.465 -3.838 -15.485 1.00 81.62 175 PRO A N 1
ATOM 1398 C CA . PRO A 1 175 ? 7.938 -4.445 -16.696 1.00 81.62 175 PRO A CA 1
ATOM 1399 C C . PRO A 1 175 ? 8.852 -5.510 -17.312 1.00 81.62 175 PRO A C 1
ATOM 1401 O O . PRO A 1 175 ? 10.081 -5.388 -17.328 1.00 81.62 175 PRO A O 1
ATOM 1404 N N . ASN A 1 176 ? 8.230 -6.525 -17.906 1.00 84.75 176 ASN A N 1
ATOM 1405 C CA . ASN A 1 176 ? 8.903 -7.448 -18.818 1.00 84.75 176 ASN A CA 1
ATOM 1406 C C . ASN A 1 176 ? 8.917 -6.901 -20.259 1.00 84.75 176 ASN A C 1
ATOM 1408 O O . ASN A 1 176 ? 8.252 -5.914 -20.586 1.00 84.75 176 ASN A O 1
ATOM 1412 N N . GLN A 1 177 ? 9.631 -7.572 -21.162 1.00 84.19 177 GLN A N 1
ATOM 1413 C CA . GLN A 1 177 ? 9.782 -7.172 -22.562 1.00 84.19 177 GLN A CA 1
ATOM 1414 C C . GLN A 1 177 ? 8.439 -6.912 -23.260 1.00 84.19 177 GLN A C 1
ATOM 1416 O O . GLN A 1 177 ? 8.307 -5.958 -24.030 1.00 84.19 177 GLN A O 1
ATOM 1421 N N . ALA A 1 178 ? 7.448 -7.781 -23.048 1.00 86.88 178 ALA A N 1
ATOM 1422 C CA . ALA A 1 178 ? 6.153 -7.668 -23.714 1.00 86.88 178 ALA A CA 1
ATOM 1423 C C . ALA A 1 178 ? 5.402 -6.411 -23.258 1.00 86.88 178 ALA A C 1
ATOM 1425 O O . ALA A 1 178 ? 4.834 -5.702 -24.089 1.00 86.88 178 ALA A O 1
ATOM 1426 N N . GLN A 1 179 ? 5.456 -6.109 -21.961 1.00 83.50 179 GLN A N 1
ATOM 1427 C CA . GLN A 1 179 ? 4.861 -4.907 -21.391 1.00 83.50 179 GLN A CA 1
ATOM 1428 C C . GLN A 1 179 ? 5.576 -3.645 -21.876 1.00 83.50 179 GLN A C 1
ATOM 1430 O O . GLN A 1 179 ? 4.902 -2.718 -22.312 1.00 83.50 179 GLN A O 1
ATOM 1435 N N . VAL A 1 180 ? 6.914 -3.627 -21.924 1.00 77.50 180 VAL A N 1
ATOM 1436 C CA . VAL A 1 180 ? 7.666 -2.477 -22.464 1.00 77.50 180 VAL A CA 1
ATOM 1437 C C . VAL A 1 180 ? 7.295 -2.197 -23.922 1.00 77.50 180 VAL A C 1
ATOM 1439 O O . VAL A 1 180 ? 7.017 -1.055 -24.289 1.00 77.50 180 VAL A O 1
ATOM 1442 N N . ARG A 1 181 ? 7.206 -3.243 -24.756 1.00 81.19 181 ARG A N 1
ATOM 1443 C CA . ARG A 1 181 ? 6.768 -3.127 -26.160 1.00 81.19 181 ARG A CA 1
ATOM 1444 C C . ARG A 1 181 ? 5.345 -2.585 -26.300 1.00 81.19 181 ARG A C 1
ATOM 1446 O O . ARG A 1 181 ? 5.035 -1.966 -27.315 1.00 81.19 181 ARG A O 1
ATOM 1453 N N . ALA A 1 182 ? 4.486 -2.832 -25.312 1.00 82.81 182 ALA A N 1
ATOM 1454 C CA . ALA A 1 182 ? 3.105 -2.366 -25.306 1.00 82.81 182 ALA A CA 1
ATOM 1455 C C . ALA A 1 182 ? 2.964 -0.890 -24.891 1.00 82.81 182 ALA A C 1
ATOM 1457 O O . ALA A 1 182 ? 1.966 -0.269 -25.251 1.00 82.81 182 ALA A O 1
ATOM 1458 N N . LEU A 1 183 ? 3.951 -0.308 -24.192 1.00 74.19 183 LEU A N 1
ATOM 1459 C CA . LEU A 1 183 ? 3.896 1.086 -23.728 1.00 74.19 183 LEU A CA 1
ATOM 1460 C C . LEU A 1 183 ? 3.870 2.096 -24.885 1.00 74.19 183 LEU A C 1
ATOM 1462 O O . LEU A 1 183 ? 3.160 3.099 -24.824 1.00 74.19 183 LEU A O 1
ATOM 1466 N N . ASN A 1 184 ? 4.661 1.865 -25.938 1.00 71.25 184 ASN A N 1
ATOM 1467 C CA . ASN A 1 184 ? 4.731 2.757 -27.095 1.00 71.25 184 ASN A CA 1
ATOM 1468 C C . ASN A 1 184 ? 5.263 2.018 -28.339 1.00 71.25 184 ASN A C 1
ATOM 1470 O O . ASN A 1 184 ? 6.238 1.273 -28.221 1.00 71.25 184 ASN A O 1
ATOM 1474 N N . PRO A 1 185 ? 4.721 2.268 -29.550 1.00 77.00 185 PRO A N 1
ATOM 1475 C CA . PRO A 1 185 ? 5.219 1.667 -30.791 1.00 77.00 185 PRO A CA 1
ATOM 1476 C C . PRO A 1 185 ? 6.728 1.821 -31.048 1.00 77.00 185 PRO A C 1
ATOM 1478 O O . PRO A 1 185 ? 7.328 0.948 -31.682 1.00 77.00 185 PRO A O 1
ATOM 1481 N N . ILE A 1 186 ? 7.361 2.891 -30.551 1.00 73.19 186 ILE A N 1
ATOM 1482 C CA . ILE A 1 186 ? 8.816 3.094 -30.663 1.00 73.19 186 ILE A CA 1
ATOM 1483 C C . ILE A 1 186 ? 9.624 1.997 -29.949 1.00 73.19 186 ILE A C 1
ATOM 1485 O O . ILE A 1 186 ? 10.742 1.697 -30.357 1.00 73.19 186 ILE A O 1
ATOM 1489 N N . PHE A 1 187 ? 9.033 1.333 -28.952 1.00 73.31 187 PHE A N 1
ATOM 1490 C CA . PHE A 1 187 ? 9.647 0.241 -28.197 1.00 73.31 187 PHE A CA 1
ATOM 1491 C C . PHE A 1 187 ? 9.340 -1.141 -28.765 1.00 73.31 187 PHE A C 1
ATOM 1493 O O . PHE A 1 187 ? 9.708 -2.138 -28.155 1.00 73.31 187 PHE A O 1
ATOM 1500 N N . SER A 1 188 ? 8.714 -1.241 -29.942 1.00 80.81 188 SER A N 1
ATOM 1501 C CA . SER A 1 188 ? 8.372 -2.530 -30.570 1.00 80.81 188 SER A CA 1
ATOM 1502 C C . SER A 1 188 ? 9.567 -3.479 -30.757 1.00 80.81 188 SER A C 1
ATOM 1504 O O . SER A 1 188 ? 9.380 -4.697 -30.785 1.00 80.81 188 SER A O 1
ATOM 1506 N N . TYR A 1 189 ? 10.787 -2.940 -30.826 1.00 75.81 189 TYR A N 1
ATOM 1507 C CA . TYR A 1 189 ? 12.034 -3.699 -30.961 1.00 75.81 189 TYR A CA 1
ATOM 1508 C C . TYR A 1 189 ? 12.730 -4.021 -29.635 1.00 75.81 189 TYR A C 1
ATOM 1510 O O . TYR A 1 189 ? 13.745 -4.708 -29.664 1.00 75.81 189 TYR A O 1
ATOM 1518 N N . TRP A 1 190 ? 12.209 -3.560 -28.492 1.00 76.12 190 TRP A N 1
ATOM 1519 C CA . TRP A 1 190 ? 12.828 -3.761 -27.178 1.00 76.12 190 TRP A CA 1
ATOM 1520 C C . TRP A 1 190 ? 13.144 -5.239 -26.938 1.00 76.12 190 TRP A C 1
ATOM 1522 O O . TRP A 1 190 ? 12.272 -6.087 -27.147 1.00 76.12 190 TRP A O 1
ATOM 1532 N N . THR A 1 191 ? 14.353 -5.564 -26.485 1.00 77.31 191 THR A N 1
ATOM 1533 C CA . THR A 1 191 ? 14.731 -6.939 -26.129 1.00 77.31 191 THR A CA 1
ATOM 1534 C C . THR A 1 191 ? 15.252 -7.026 -24.705 1.00 77.31 191 THR A C 1
ATOM 1536 O O . THR A 1 191 ? 16.096 -6.219 -24.321 1.00 77.31 191 THR A O 1
ATOM 1539 N N . GLY A 1 192 ? 14.817 -8.055 -23.980 1.00 79.31 192 GLY A N 1
ATOM 1540 C CA . GLY A 1 192 ? 15.207 -8.304 -22.594 1.00 79.31 192 GLY A CA 1
ATOM 1541 C C . GLY A 1 192 ? 14.125 -7.896 -21.600 1.00 79.31 192 GLY A C 1
ATOM 1542 O O . GLY A 1 192 ? 13.392 -6.929 -21.814 1.00 79.31 192 GLY A O 1
ATOM 1543 N N . ASP A 1 193 ? 14.025 -8.666 -20.525 1.00 83.75 193 ASP A N 1
ATOM 1544 C CA . ASP A 1 193 ? 13.134 -8.382 -19.408 1.00 83.75 193 ASP A CA 1
ATOM 1545 C C . ASP A 1 193 ? 13.885 -7.544 -18.374 1.00 83.75 193 ASP A C 1
ATOM 1547 O O . ASP A 1 193 ? 15.030 -7.852 -18.039 1.00 83.75 193 ASP A O 1
ATOM 1551 N N . ILE A 1 194 ? 13.247 -6.491 -17.867 1.00 82.50 194 ILE A N 1
ATOM 1552 C CA . ILE A 1 194 ? 13.819 -5.686 -16.786 1.00 82.50 194 ILE A CA 1
ATOM 1553 C C . ILE A 1 194 ? 13.393 -6.279 -15.447 1.00 82.50 194 ILE A C 1
ATOM 1555 O O . ILE A 1 194 ? 14.235 -6.684 -14.651 1.00 82.50 194 ILE A O 1
ATOM 1559 N N . GLY A 1 195 ? 12.087 -6.421 -15.243 1.00 84.56 195 GLY A N 1
ATOM 1560 C CA . GLY A 1 195 ? 11.522 -7.202 -14.150 1.00 84.56 195 GLY A CA 1
ATOM 1561 C C . GLY A 1 195 ? 10.694 -8.372 -14.666 1.00 84.56 195 GLY A C 1
ATOM 1562 O O . GLY A 1 195 ? 10.660 -8.672 -15.862 1.00 84.56 195 GLY A O 1
ATOM 1563 N N . THR A 1 196 ? 9.999 -9.033 -13.747 1.00 87.06 196 THR A N 1
ATOM 1564 C CA . THR A 1 196 ? 9.127 -10.170 -14.071 1.00 87.06 196 THR A CA 1
ATOM 1565 C C . THR A 1 196 ? 7.873 -9.735 -14.836 1.00 87.06 196 THR A C 1
ATOM 1567 O O . THR A 1 196 ? 7.250 -10.537 -15.538 1.00 87.06 196 THR A O 1
ATOM 1570 N N . GLY A 1 197 ? 7.480 -8.464 -14.706 1.00 83.56 197 GLY A N 1
ATOM 1571 C CA . GLY A 1 197 ? 6.194 -7.958 -15.167 1.00 83.56 197 GLY A CA 1
ATOM 1572 C C . GLY A 1 197 ? 4.995 -8.497 -14.388 1.00 83.56 197 GLY A C 1
ATOM 1573 O O . GLY A 1 197 ? 3.865 -8.405 -14.873 1.00 83.56 197 GLY A O 1
ATOM 1574 N N . ALA A 1 198 ? 5.228 -9.105 -13.222 1.00 85.75 198 ALA A N 1
ATOM 1575 C CA . ALA A 1 198 ? 4.161 -9.558 -12.343 1.00 85.75 198 ALA A CA 1
ATOM 1576 C C . ALA A 1 198 ? 3.363 -8.363 -11.775 1.00 85.75 198 ALA A C 1
ATOM 1578 O O . ALA A 1 198 ? 3.890 -7.248 -11.723 1.00 85.75 198 ALA A O 1
ATOM 1579 N N . PRO A 1 199 ? 2.099 -8.577 -11.359 1.00 83.50 199 PRO A N 1
ATOM 1580 C CA . PRO A 1 199 ? 1.314 -7.553 -10.679 1.00 83.50 199 PRO A CA 1
ATOM 1581 C C . PRO A 1 199 ? 2.016 -7.004 -9.434 1.00 83.50 199 PRO A C 1
ATOM 1583 O O . PRO A 1 199 ? 2.841 -7.683 -8.818 1.00 83.50 199 PRO A O 1
ATOM 1586 N N . GLN A 1 200 ? 1.649 -5.783 -9.050 1.00 85.62 200 GLN A N 1
ATOM 1587 C CA . GLN A 1 200 ? 2.056 -5.218 -7.769 1.00 85.62 200 GLN A CA 1
ATOM 1588 C C . GLN A 1 200 ? 1.442 -6.025 -6.623 1.00 85.62 200 GLN A C 1
ATOM 1590 O O . GLN A 1 200 ? 0.322 -6.526 -6.721 1.00 85.62 200 GLN A O 1
ATOM 1595 N N . THR A 1 201 ? 2.174 -6.119 -5.519 1.00 83.25 201 THR A N 1
ATOM 1596 C CA . THR A 1 201 ? 1.701 -6.764 -4.291 1.00 83.25 201 THR A CA 1
ATOM 1597 C C . THR A 1 201 ? 1.839 -5.801 -3.132 1.00 83.25 201 THR A C 1
ATOM 1599 O O . THR A 1 201 ? 2.815 -5.047 -3.084 1.00 83.25 201 THR A O 1
ATOM 1602 N N . GLY A 1 202 ? 0.923 -5.852 -2.168 1.00 84.31 202 GLY A N 1
ATOM 1603 C CA . GLY A 1 202 ? 1.040 -5.023 -0.981 1.00 84.31 202 GLY A CA 1
ATOM 1604 C C . GLY A 1 202 ? 0.481 -5.666 0.274 1.00 84.31 202 GLY A C 1
ATOM 1605 O O . GLY A 1 202 ? -0.413 -6.509 0.236 1.00 84.31 202 GLY A O 1
ATOM 1606 N N . TYR A 1 203 ? 1.042 -5.247 1.396 1.00 86.25 203 TYR A N 1
ATOM 1607 C CA . TYR A 1 203 ? 0.629 -5.661 2.728 1.00 86.25 203 TYR A CA 1
ATOM 1608 C C . TYR A 1 203 ? 0.821 -4.507 3.707 1.00 86.25 203 TYR A C 1
ATOM 1610 O O . TYR A 1 203 ? 1.470 -3.509 3.395 1.00 86.25 203 TYR A O 1
ATOM 1618 N N . GLY A 1 204 ? 0.272 -4.633 4.905 1.00 85.88 204 GLY A N 1
ATOM 1619 C CA . GLY A 1 204 ? 0.385 -3.620 5.932 1.00 85.88 204 GLY A CA 1
ATOM 1620 C C . GLY A 1 204 ? 0.030 -4.110 7.315 1.00 85.88 204 GLY A C 1
ATOM 1621 O O . GLY A 1 204 ? -0.507 -5.201 7.487 1.00 85.88 204 GLY A O 1
ATOM 1622 N N . PHE A 1 205 ? 0.326 -3.261 8.290 1.00 86.25 205 PHE A N 1
ATOM 1623 C CA . PHE A 1 205 ? 0.101 -3.530 9.704 1.00 86.25 205 PHE A CA 1
ATOM 1624 C C . PHE A 1 205 ? -0.285 -2.260 10.449 1.00 86.25 205 PHE A C 1
ATOM 1626 O O . PHE A 1 205 ? -0.005 -1.152 9.990 1.00 86.25 205 PHE A O 1
ATOM 1633 N N . GLY A 1 206 ? -0.917 -2.424 11.601 1.00 88.12 206 GLY A N 1
ATOM 1634 C CA . GLY A 1 206 ? -1.154 -1.335 12.536 1.00 88.12 206 GLY A CA 1
ATOM 1635 C C . GLY A 1 206 ? -1.718 -1.844 13.853 1.00 88.12 206 GLY A C 1
ATOM 1636 O O . GLY A 1 206 ? -2.025 -3.030 14.001 1.00 88.12 206 GLY A O 1
ATOM 1637 N N . ASP A 1 207 ? -1.864 -0.925 14.796 1.00 90.94 207 ASP A N 1
ATOM 1638 C CA . ASP A 1 207 ? -2.402 -1.200 16.122 1.00 90.94 207 ASP A CA 1
ATOM 1639 C C . ASP A 1 207 ? -3.784 -0.553 16.255 1.00 90.94 207 ASP A C 1
ATOM 1641 O O . ASP A 1 207 ? -4.031 0.529 15.718 1.00 90.94 207 ASP A O 1
ATOM 1645 N N . LEU A 1 208 ? -4.697 -1.186 16.986 1.00 93.38 208 LEU A N 1
ATOM 1646 C CA . LEU A 1 208 ? -5.976 -0.570 17.331 1.00 93.38 208 LEU A CA 1
ATOM 1647 C C . LEU A 1 208 ? -5.846 0.246 18.620 1.00 93.38 208 LEU A C 1
ATOM 1649 O O . LEU A 1 208 ? -5.164 -0.148 19.565 1.00 93.38 208 LEU A O 1
ATOM 1653 N N . ASP A 1 209 ? -6.498 1.404 18.669 1.00 95.12 209 ASP A N 1
ATOM 1654 C CA . ASP A 1 209 ? -6.588 2.201 19.893 1.00 95.12 209 ASP A CA 1
ATOM 1655 C C . ASP A 1 209 ? -7.649 1.602 20.820 1.00 95.12 209 ASP A C 1
ATOM 1657 O O . ASP A 1 209 ? -8.853 1.751 20.592 1.00 95.12 209 ASP A O 1
ATOM 1661 N N . GLU A 1 210 ? -7.197 0.932 21.880 1.00 94.56 210 GLU A N 1
ATOM 1662 C CA . GLU A 1 210 ? -8.064 0.297 22.878 1.00 94.56 210 GLU A CA 1
ATOM 1663 C C . GLU A 1 210 ? -8.923 1.296 23.672 1.00 94.56 210 GLU A C 1
ATOM 1665 O O . GLU A 1 210 ? -9.919 0.911 24.283 1.00 94.56 210 GLU A O 1
ATOM 1670 N N . THR A 1 211 ? -8.540 2.575 23.700 1.00 95.00 211 THR A N 1
ATOM 1671 C CA . THR A 1 211 ? -9.228 3.615 24.473 1.00 95.00 211 THR A CA 1
ATOM 1672 C C . THR A 1 211 ? -10.325 4.315 23.682 1.00 95.00 211 THR A C 1
ATOM 1674 O O . THR A 1 211 ? -11.339 4.705 24.265 1.00 95.00 211 THR A O 1
ATOM 1677 N N . LEU A 1 212 ? -10.133 4.473 22.370 1.00 95.62 212 LEU A N 1
ATOM 1678 C CA . LEU A 1 212 ? -11.087 5.140 21.481 1.00 95.62 212 LEU A CA 1
ATOM 1679 C C . LEU A 1 212 ? -12.031 4.166 20.773 1.00 95.62 212 LEU A C 1
ATOM 1681 O O . LEU A 1 212 ? -13.131 4.564 20.384 1.00 95.62 212 LEU A O 1
ATOM 1685 N N . SER A 1 213 ? -11.618 2.911 20.594 1.00 97.06 213 SER A N 1
ATOM 1686 C CA . SER A 1 213 ? -12.415 1.906 19.888 1.00 97.06 213 SER A CA 1
ATOM 1687 C C . SER A 1 213 ? -13.570 1.374 20.737 1.00 97.06 213 SER A C 1
ATOM 1689 O O . SER A 1 213 ? -13.480 1.252 21.959 1.00 97.06 213 SER A O 1
ATOM 1691 N N . ASP A 1 214 ? -14.663 1.006 20.071 1.00 96.81 214 ASP A N 1
ATOM 1692 C CA . ASP A 1 214 ? -15.773 0.307 20.704 1.00 96.81 214 ASP A CA 1
ATOM 1693 C C . ASP A 1 214 ? -15.316 -1.097 21.156 1.00 96.81 214 ASP A C 1
ATOM 1695 O O . ASP A 1 214 ? -14.781 -1.861 20.342 1.00 96.81 214 ASP A O 1
ATOM 1699 N N . PRO A 1 215 ? -15.541 -1.486 22.427 1.00 95.81 215 PRO A N 1
ATOM 1700 C CA . PRO A 1 215 ? -15.064 -2.763 22.951 1.00 95.81 215 PRO A CA 1
ATOM 1701 C C . PRO A 1 215 ? -15.572 -4.002 22.203 1.00 95.81 215 PRO A C 1
ATOM 1703 O O . PRO A 1 215 ? -14.861 -5.004 22.145 1.00 95.81 215 PRO A O 1
ATOM 1706 N N . ALA A 1 216 ? -16.787 -3.973 21.645 1.00 93.94 216 ALA A N 1
ATOM 1707 C CA . ALA A 1 216 ? -17.348 -5.119 20.930 1.00 93.94 216 ALA A CA 1
ATOM 1708 C C . ALA A 1 216 ? -16.660 -5.340 19.578 1.00 93.94 216 ALA A C 1
ATOM 1710 O O . ALA A 1 216 ? -16.481 -6.483 19.158 1.00 93.94 216 ALA A O 1
ATOM 1711 N N . TRP A 1 217 ? -16.244 -4.257 18.923 1.00 95.00 217 TRP A N 1
ATOM 1712 C CA . TRP A 1 217 ? -15.501 -4.308 17.668 1.00 95.00 217 TRP A CA 1
ATOM 1713 C C . TRP A 1 217 ? -14.032 -4.646 17.904 1.00 95.00 217 TRP A C 1
ATOM 1715 O O . TRP A 1 217 ? -13.465 -5.489 17.213 1.00 95.00 217 TRP A O 1
ATOM 1725 N N . LEU A 1 218 ? -13.432 -4.039 18.928 1.00 94.50 218 LEU A N 1
ATOM 1726 C CA . LEU A 1 218 ? -12.051 -4.291 19.330 1.00 94.50 218 LEU A CA 1
ATOM 1727 C C . LEU A 1 218 ? -11.825 -5.765 19.710 1.00 94.50 218 LEU A C 1
ATOM 1729 O O . LEU A 1 218 ? -10.791 -6.343 19.378 1.00 94.50 218 LEU A O 1
ATOM 1733 N N . ALA A 1 219 ? -12.815 -6.403 20.346 1.00 93.69 219 ALA A N 1
ATOM 1734 C CA . ALA A 1 219 ? -12.752 -7.807 20.755 1.00 93.69 219 ALA A CA 1
ATOM 1735 C C . ALA A 1 219 ? -12.519 -8.791 19.593 1.00 93.69 219 ALA A C 1
ATOM 1737 O O . ALA A 1 219 ? -12.016 -9.889 19.828 1.00 93.69 219 ALA A O 1
ATOM 1738 N N . LEU A 1 220 ? -12.827 -8.406 18.349 1.00 91.81 220 LEU A N 1
ATOM 1739 C CA . LEU A 1 220 ? -12.563 -9.221 17.156 1.00 91.81 220 LEU A CA 1
ATOM 1740 C C . LEU A 1 220 ? -11.061 -9.420 16.891 1.00 91.81 220 LEU A C 1
ATOM 1742 O O . LEU A 1 220 ? -10.674 -10.362 16.206 1.00 91.81 220 LEU A O 1
ATOM 1746 N N . PHE A 1 221 ? -10.225 -8.548 17.459 1.00 92.12 221 PHE A N 1
ATOM 1747 C CA . PHE A 1 221 ? -8.769 -8.541 17.324 1.00 92.12 221 PHE A CA 1
ATOM 1748 C C . PHE A 1 221 ? -8.061 -8.886 18.646 1.00 92.12 221 PHE A C 1
ATOM 1750 O O . PHE A 1 221 ? -6.846 -8.755 18.757 1.00 92.12 221 PHE A O 1
ATOM 1757 N N . ALA A 1 222 ? -8.790 -9.324 19.679 1.00 89.94 222 ALA A N 1
ATOM 1758 C CA . ALA A 1 222 ? -8.197 -9.599 20.991 1.00 89.94 222 ALA A CA 1
ATOM 1759 C C . ALA A 1 222 ? -7.133 -10.709 20.933 1.00 89.94 222 ALA A C 1
ATOM 1761 O O . ALA A 1 222 ? -6.082 -10.597 21.564 1.00 89.94 222 ALA A O 1
ATOM 1762 N N . ASP A 1 223 ? -7.366 -11.744 20.121 1.00 84.62 223 ASP A N 1
ATOM 1763 C CA . ASP A 1 223 ? -6.438 -12.870 19.962 1.00 84.62 223 ASP A CA 1
ATOM 1764 C C . ASP A 1 223 ? -5.138 -12.478 19.237 1.00 84.62 223 ASP A C 1
ATOM 1766 O O . ASP A 1 223 ? -4.125 -13.161 19.393 1.00 84.62 223 ASP A O 1
ATOM 1770 N N . SER A 1 224 ? -5.139 -11.366 18.488 1.00 84.50 224 SER A N 1
ATOM 1771 C CA . SER A 1 224 ? -3.944 -10.791 17.858 1.00 84.50 224 SER A CA 1
ATOM 1772 C C . SER A 1 224 ? -3.261 -9.717 18.712 1.00 84.50 224 SER A C 1
ATOM 1774 O O . SER A 1 224 ? -2.330 -9.065 18.243 1.00 84.50 224 SER A O 1
ATOM 1776 N N . GLY A 1 225 ? -3.714 -9.498 19.953 1.00 85.69 225 GLY A N 1
ATOM 1777 C CA . GLY A 1 225 ? -3.229 -8.397 20.788 1.00 85.69 225 GLY A CA 1
ATOM 1778 C C . GLY A 1 225 ? -3.608 -7.025 20.228 1.00 85.69 225 GLY A C 1
ATOM 1779 O O . GLY A 1 225 ? -2.823 -6.089 20.329 1.00 85.69 225 GLY A O 1
ATOM 1780 N N . TYR A 1 226 ? -4.785 -6.926 19.599 1.00 90.06 226 TYR A N 1
ATOM 1781 C CA . TYR A 1 226 ? -5.315 -5.712 18.968 1.00 90.06 226 TYR A CA 1
ATOM 1782 C C . TYR A 1 226 ? -4.478 -5.195 17.793 1.00 90.06 226 TYR A C 1
ATOM 1784 O O . TYR A 1 226 ? -4.538 -4.018 17.440 1.00 90.06 226 TYR A O 1
ATOM 1792 N N . LYS A 1 227 ? -3.724 -6.098 17.160 1.00 89.06 227 LYS A N 1
ATOM 1793 C CA . LYS A 1 227 ? -2.945 -5.829 15.950 1.00 89.06 227 LYS A CA 1
ATOM 1794 C C . LYS A 1 227 ? -3.714 -6.247 14.710 1.00 89.06 227 LYS A C 1
ATOM 1796 O O . LYS A 1 227 ? -4.347 -7.311 14.690 1.00 89.06 227 LYS A O 1
ATOM 1801 N N . VAL A 1 228 ? -3.615 -5.432 13.667 1.00 89.81 228 VAL A N 1
ATOM 1802 C CA . VAL A 1 228 ? -4.234 -5.701 12.369 1.00 89.81 228 VAL A CA 1
ATOM 1803 C C . VAL A 1 228 ? -3.179 -6.047 11.332 1.00 89.81 228 VAL A C 1
ATOM 1805 O O . VAL A 1 228 ? -2.106 -5.447 11.289 1.00 89.81 228 VAL A O 1
ATOM 1808 N N . GLU A 1 229 ? -3.516 -6.996 10.471 1.00 89.81 229 GLU A N 1
ATOM 1809 C CA . GLU A 1 229 ? -2.864 -7.207 9.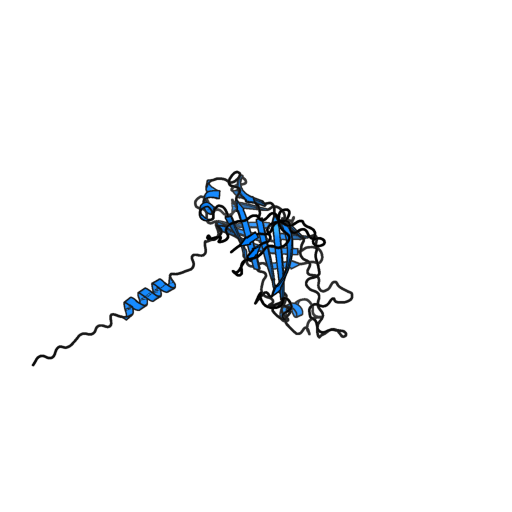188 1.00 89.81 229 GLU A CA 1
ATOM 1810 C C . GLU A 1 229 ? -3.773 -6.650 8.095 1.00 89.81 229 GLU A C 1
ATOM 1812 O O . GLU A 1 229 ? -4.996 -6.812 8.124 1.00 89.81 229 GLU A O 1
ATOM 1817 N N . MET A 1 230 ? -3.166 -5.971 7.134 1.00 90.19 230 MET A N 1
ATOM 1818 C CA . MET A 1 230 ? -3.837 -5.376 5.993 1.00 90.19 230 MET A CA 1
ATOM 1819 C C . MET A 1 230 ? -3.261 -5.999 4.727 1.00 90.19 230 MET A C 1
ATOM 1821 O O . MET A 1 230 ? -2.046 -6.029 4.547 1.00 90.19 230 MET A O 1
ATOM 1825 N N . GLN A 1 231 ? -4.111 -6.500 3.841 1.00 90.31 231 GLN A N 1
ATOM 1826 C CA . GLN A 1 231 ? -3.680 -7.089 2.574 1.00 90.31 231 GLN A CA 1
ATOM 1827 C C . GLN A 1 231 ? -4.222 -6.255 1.424 1.00 90.31 231 GLN A C 1
ATOM 1829 O O . GLN A 1 231 ? -5.420 -5.982 1.367 1.00 90.31 231 GLN A O 1
ATOM 1834 N N . LEU A 1 232 ? -3.331 -5.860 0.514 1.00 89.31 232 LEU A N 1
ATOM 1835 C CA . LEU A 1 232 ? -3.679 -5.150 -0.709 1.00 89.31 232 LEU A CA 1
ATOM 1836 C C . LEU A 1 232 ? -3.585 -6.152 -1.857 1.00 89.31 232 LEU A C 1
ATOM 1838 O O . LEU A 1 232 ? -2.494 -6.569 -2.257 1.00 89.31 232 LEU A O 1
ATOM 1842 N N . VAL A 1 233 ? -4.744 -6.563 -2.351 1.00 88.06 233 VAL A N 1
ATOM 1843 C CA . VAL A 1 233 ? -4.889 -7.617 -3.353 1.00 88.06 233 VAL A CA 1
ATOM 1844 C C . VAL A 1 233 ? -5.243 -6.994 -4.698 1.00 88.06 233 VAL A C 1
ATOM 1846 O O . VAL A 1 233 ? -5.963 -5.999 -4.761 1.00 88.06 233 VAL A O 1
ATOM 1849 N N . ASP A 1 234 ? -4.714 -7.589 -5.770 1.00 87.50 234 ASP A N 1
ATOM 1850 C CA . ASP A 1 234 ? -4.979 -7.192 -7.156 1.00 87.50 234 ASP A CA 1
ATOM 1851 C C . ASP A 1 234 ? -4.709 -5.705 -7.433 1.00 87.50 234 ASP A C 1
ATOM 1853 O O . ASP A 1 234 ? -5.485 -5.030 -8.105 1.00 87.50 234 ASP A O 1
ATOM 1857 N N . ILE A 1 235 ? -3.581 -5.193 -6.925 1.00 87.38 235 ILE A N 1
ATOM 1858 C CA . ILE A 1 235 ? -3.199 -3.791 -7.108 1.00 87.38 235 ILE A CA 1
ATOM 1859 C C . ILE A 1 235 ? -3.013 -3.481 -8.597 1.00 87.38 235 ILE A C 1
ATOM 1861 O O . ILE A 1 235 ? -2.129 -4.025 -9.268 1.00 87.38 235 ILE A O 1
ATOM 1865 N N . VAL A 1 236 ? -3.808 -2.534 -9.086 1.00 85.38 236 VAL A N 1
ATOM 1866 C CA . VAL A 1 236 ? -3.680 -1.920 -10.406 1.00 85.38 236 VAL A CA 1
ATOM 1867 C C . VAL A 1 236 ? -3.327 -0.454 -10.218 1.00 85.38 236 VAL A C 1
ATOM 1869 O O . VAL A 1 236 ? -3.964 0.254 -9.444 1.00 85.38 236 VAL A O 1
ATOM 1872 N N . SER A 1 237 ? -2.319 0.027 -10.945 1.00 79.44 237 SER A N 1
ATOM 1873 C CA . SER A 1 237 ? -1.912 1.429 -10.881 1.00 79.44 237 SER A CA 1
ATOM 1874 C C . SER A 1 237 ? -1.926 2.110 -12.244 1.00 79.44 237 SER A C 1
ATOM 1876 O O . SER A 1 237 ? -1.496 1.561 -13.260 1.00 79.44 237 SER A O 1
ATOM 1878 N N . THR A 1 238 ? -2.408 3.352 -12.254 1.00 76.62 238 THR A N 1
ATOM 1879 C CA . THR A 1 238 ? -2.307 4.268 -13.392 1.00 76.62 238 THR A CA 1
ATOM 1880 C C . THR A 1 238 ? -1.471 5.470 -12.989 1.00 76.62 238 THR A C 1
ATOM 1882 O O . THR A 1 238 ? -1.839 6.238 -12.105 1.00 76.62 238 THR A O 1
ATOM 1885 N N . VAL A 1 239 ? -0.342 5.660 -13.665 1.00 70.81 239 VAL A N 1
ATOM 1886 C CA . VAL A 1 239 ? 0.659 6.668 -13.309 1.00 70.81 239 VAL A CA 1
ATOM 1887 C C . VAL A 1 239 ? 0.761 7.688 -14.446 1.00 70.81 239 VAL A C 1
ATOM 1889 O O . VAL A 1 239 ? 1.150 7.361 -15.564 1.00 70.81 239 VAL A O 1
ATOM 1892 N N . THR A 1 240 ? 0.399 8.942 -14.176 1.00 66.88 240 THR A N 1
ATOM 1893 C CA . THR A 1 240 ? 0.633 10.093 -15.079 1.00 66.88 240 THR A CA 1
ATOM 1894 C C . THR A 1 240 ? 1.959 10.773 -14.721 1.00 66.88 240 THR A C 1
ATOM 1896 O O . THR A 1 240 ? 2.612 10.313 -13.797 1.00 66.88 240 THR A O 1
ATOM 1899 N N . PRO A 1 241 ? 2.422 11.859 -15.368 1.00 64.69 241 PRO A N 1
ATOM 1900 C CA . PRO A 1 241 ? 3.618 12.572 -14.901 1.00 64.69 241 PRO A CA 1
ATOM 1901 C C . PRO A 1 241 ? 3.488 13.228 -13.513 1.00 64.69 241 PRO A C 1
ATOM 1903 O O . PRO A 1 241 ? 4.501 13.428 -12.845 1.00 64.69 241 PRO A O 1
ATOM 1906 N N . SER A 1 242 ? 2.271 13.566 -13.075 1.00 67.88 242 SER A N 1
ATOM 1907 C CA . SER A 1 242 ? 2.032 14.356 -11.857 1.00 67.88 242 SER A CA 1
ATOM 1908 C C . SER A 1 242 ? 1.343 13.594 -10.725 1.00 67.88 242 SER A C 1
ATOM 1910 O O . SER A 1 242 ? 1.504 13.981 -9.572 1.00 67.88 242 SER A O 1
ATOM 1912 N N . VAL A 1 243 ? 0.581 12.545 -11.041 1.00 76.25 243 VAL A N 1
ATOM 1913 C CA . VAL A 1 243 ? -0.281 11.819 -10.090 1.00 76.25 243 VAL A CA 1
ATOM 1914 C C . VAL A 1 243 ? -0.290 10.324 -10.410 1.00 76.25 243 VAL A C 1
ATOM 1916 O O . VAL A 1 243 ? -0.251 9.947 -11.588 1.00 76.25 243 VAL A O 1
ATOM 1919 N N . GLY A 1 244 ? -0.316 9.489 -9.373 1.00 80.50 244 GLY A N 1
ATOM 1920 C CA . GLY A 1 244 ? -0.646 8.066 -9.438 1.00 80.50 244 GLY A CA 1
ATOM 1921 C C . GLY A 1 244 ? -2.051 7.797 -8.892 1.00 80.50 244 GLY A C 1
ATOM 1922 O O . GLY A 1 244 ? -2.484 8.460 -7.952 1.00 80.50 244 GLY A O 1
ATOM 1923 N N . TYR A 1 245 ? -2.745 6.836 -9.493 1.00 85.94 245 TYR A N 1
ATOM 1924 C CA . TYR A 1 245 ? -4.012 6.292 -9.010 1.00 85.94 245 TYR A CA 1
ATOM 1925 C C . TYR A 1 245 ? -3.856 4.796 -8.785 1.00 85.94 245 TYR A C 1
ATOM 1927 O O . TYR A 1 245 ? -3.316 4.116 -9.661 1.00 85.94 245 TYR A O 1
ATOM 1935 N N . PHE A 1 246 ? -4.328 4.306 -7.641 1.00 87.88 246 PHE A N 1
ATOM 1936 C CA . PHE A 1 246 ? -4.282 2.892 -7.281 1.00 87.88 246 PHE A CA 1
ATOM 1937 C C . PHE A 1 246 ? -5.685 2.348 -7.034 1.00 87.88 246 PHE A C 1
ATOM 1939 O O . PHE A 1 246 ? -6.459 2.947 -6.286 1.00 87.88 246 PHE A O 1
ATOM 1946 N N . ASP A 1 247 ? -5.951 1.192 -7.628 1.00 91.81 247 ASP A N 1
ATOM 1947 C CA . ASP A 1 247 ? -7.153 0.399 -7.415 1.00 91.81 247 ASP A CA 1
ATOM 1948 C C . ASP A 1 247 ? -6.730 -0.937 -6.798 1.00 91.81 247 ASP A C 1
ATOM 1950 O O . ASP A 1 247 ? -5.758 -1.540 -7.259 1.00 91.81 247 ASP A O 1
ATOM 1954 N N . PHE A 1 248 ? -7.409 -1.388 -5.746 1.00 93.00 248 PHE A N 1
ATOM 1955 C CA . PHE A 1 248 ? -7.115 -2.662 -5.085 1.00 93.00 248 PHE A CA 1
ATOM 1956 C C . PHE A 1 248 ? -8.251 -3.096 -4.160 1.00 93.00 248 PHE A C 1
ATOM 1958 O O . PHE A 1 248 ? -9.035 -2.275 -3.680 1.00 93.00 248 PHE A O 1
ATOM 1965 N N . LEU A 1 249 ? -8.275 -4.390 -3.845 1.00 94.50 249 LEU A N 1
ATOM 1966 C CA . LEU A 1 249 ? -9.056 -4.919 -2.735 1.00 94.50 249 LEU A CA 1
ATOM 1967 C C . LEU A 1 249 ? -8.234 -4.811 -1.448 1.00 94.50 249 LEU A C 1
ATOM 1969 O O . LEU A 1 249 ? -7.100 -5.289 -1.374 1.00 94.50 249 LEU A O 1
ATOM 1973 N N . PHE A 1 250 ? -8.815 -4.194 -0.430 1.00 93.88 250 PHE A N 1
ATOM 1974 C CA . PHE A 1 250 ? -8.200 -3.960 0.864 1.00 93.88 250 PHE A CA 1
ATOM 1975 C C . PHE A 1 250 ? -8.854 -4.822 1.940 1.00 93.88 250 PHE A C 1
ATOM 1977 O O . PHE A 1 250 ? -9.980 -4.561 2.365 1.00 93.88 250 PHE A O 1
ATOM 1984 N N . ASN A 1 251 ? -8.140 -5.843 2.400 1.00 94.06 251 ASN A N 1
ATOM 1985 C CA . ASN A 1 251 ? -8.624 -6.752 3.434 1.00 94.06 251 ASN A CA 1
ATOM 1986 C C . ASN A 1 251 ? -8.001 -6.408 4.784 1.00 94.06 251 ASN A C 1
ATOM 1988 O O . ASN A 1 251 ? -6.788 -6.233 4.867 1.00 94.06 251 ASN A O 1
ATOM 1992 N N . ILE A 1 252 ? -8.814 -6.380 5.839 1.00 93.62 252 ILE A N 1
ATOM 1993 C CA . ILE A 1 252 ? -8.363 -6.194 7.223 1.00 93.62 252 ILE A CA 1
ATOM 1994 C C . ILE A 1 252 ? -8.627 -7.477 8.001 1.00 93.62 252 ILE A C 1
ATOM 1996 O O . ILE A 1 252 ? -9.755 -7.978 8.045 1.00 93.62 252 ILE A O 1
ATOM 2000 N N . LEU A 1 253 ? -7.581 -7.992 8.640 1.00 91.88 253 LEU A N 1
ATOM 2001 C CA . LEU A 1 253 ? -7.598 -9.242 9.389 1.00 91.88 253 LEU A CA 1
ATOM 2002 C C . LEU A 1 253 ? -6.928 -9.052 10.757 1.00 91.88 253 LEU A C 1
ATOM 2004 O O . LEU A 1 253 ? -6.078 -8.168 10.905 1.00 91.88 253 LEU A O 1
ATOM 2008 N N . PRO A 1 254 ? -7.244 -9.884 11.763 1.00 89.75 254 PRO A N 1
ATOM 2009 C CA . PRO A 1 254 ? -6.390 -10.014 12.935 1.00 89.75 254 PRO A CA 1
ATOM 2010 C C . PRO A 1 254 ? -5.003 -10.481 12.506 1.00 89.75 254 PRO A C 1
ATOM 2012 O O . PRO A 1 254 ? -4.884 -11.428 11.727 1.00 89.75 254 PRO A O 1
ATOM 2015 N N . ALA A 1 255 ? -3.958 -9.829 13.013 1.00 83.94 255 ALA A N 1
ATOM 2016 C CA . ALA A 1 255 ? -2.592 -10.226 12.701 1.00 83.94 255 ALA A CA 1
ATOM 2017 C C . ALA A 1 255 ? -2.307 -11.662 13.179 1.00 83.94 255 ALA A C 1
ATOM 2019 O O . ALA A 1 255 ? -2.681 -12.052 14.289 1.00 83.94 255 ALA A O 1
ATOM 2020 N N . THR A 1 256 ? -1.622 -12.455 12.353 1.00 72.56 256 THR A N 1
ATOM 2021 C CA . THR A 1 256 ? -1.212 -13.815 12.734 1.00 72.56 256 THR A CA 1
ATOM 2022 C C . THR A 1 256 ? -0.181 -13.795 13.874 1.00 72.56 256 THR A C 1
ATOM 2024 O O . THR A 1 256 ? 0.904 -13.240 13.731 1.00 72.56 256 THR A O 1
ATOM 2027 N N . VAL A 1 257 ? -0.497 -14.442 15.004 1.00 52.38 257 VAL A N 1
ATOM 2028 C CA . VAL A 1 257 ? 0.407 -14.664 16.157 1.00 52.38 257 VAL A CA 1
ATOM 2029 C C . VAL A 1 257 ? 1.059 -16.063 16.013 1.00 52.38 257 VAL A C 1
ATOM 2031 O O . VAL A 1 257 ? 0.354 -16.995 15.623 1.00 52.38 257 VAL A O 1
ATOM 2034 N N . PRO A 1 258 ? 2.361 -16.294 16.307 1.00 44.62 258 PRO A N 1
ATOM 2035 C CA . PRO A 1 258 ? 3.273 -15.444 17.048 1.00 44.62 258 PRO A CA 1
ATOM 2036 C C . PRO A 1 258 ? 3.873 -14.389 16.139 1.00 44.62 258 PRO A C 1
ATOM 2038 O O . PRO A 1 258 ? 4.629 -14.695 15.223 1.00 44.62 258 PRO A O 1
ATOM 2041 N N . TYR A 1 259 ? 3.617 -13.135 16.479 1.00 37.78 259 TYR A N 1
ATOM 2042 C CA . TYR A 1 259 ? 4.632 -12.130 16.259 1.00 37.78 259 TYR A CA 1
ATOM 2043 C C . TYR A 1 259 ? 5.817 -12.544 17.155 1.00 37.78 259 TYR A C 1
ATOM 2045 O O . TYR A 1 259 ? 5.785 -12.340 18.369 1.00 37.78 259 TYR A O 1
ATOM 2053 N N . SER A 1 260 ? 6.773 -13.311 16.614 1.00 31.92 260 SER A N 1
ATOM 2054 C CA . SER A 1 260 ? 8.035 -13.591 17.296 1.00 31.92 260 SER A CA 1
ATOM 2055 C C . SER A 1 260 ? 8.948 -12.397 17.088 1.00 31.92 260 SER A C 1
ATOM 2057 O O . SER A 1 260 ? 9.162 -11.922 15.979 1.00 31.92 260 SER A O 1
ATOM 2059 N N . GLY A 1 261 ? 9.440 -11.887 18.197 1.00 31.58 261 GLY A N 1
ATOM 2060 C CA . GLY A 1 261 ? 10.283 -10.717 18.249 1.00 31.58 261 GLY A CA 1
ATOM 2061 C C . GLY A 1 261 ? 9.990 -10.083 19.581 1.00 31.58 261 GLY A C 1
ATOM 2062 O O . GLY A 1 261 ? 8.997 -9.379 19.721 1.00 31.58 261 GLY A O 1
ATOM 2063 N N . GLY A 1 262 ? 10.801 -10.414 20.587 1.00 33.06 262 GLY A N 1
ATOM 2064 C CA . GLY A 1 262 ? 10.831 -9.634 21.813 1.00 33.06 262 GLY A CA 1
ATOM 2065 C C . GLY A 1 262 ? 10.981 -8.173 21.414 1.00 33.06 262 GLY A C 1
ATOM 2066 O O . GLY A 1 262 ? 12.011 -7.780 20.876 1.00 33.06 262 GLY A O 1
ATOM 2067 N N . GLU A 1 263 ? 9.901 -7.425 21.588 1.00 42.09 263 GLU A N 1
ATOM 2068 C CA . GLU A 1 263 ? 9.773 -6.051 21.143 1.00 42.09 263 GLU A CA 1
ATOM 2069 C C . GLU A 1 263 ? 10.803 -5.214 21.901 1.00 42.09 263 GLU A C 1
ATOM 2071 O O . GLU A 1 263 ? 10.715 -5.039 23.118 1.00 42.09 263 GLU A O 1
ATOM 2076 N N . VAL A 1 264 ? 11.810 -4.719 21.190 1.00 38.91 264 VAL A N 1
ATOM 2077 C CA . VAL A 1 264 ? 12.627 -3.614 21.676 1.00 38.91 264 VAL A CA 1
ATOM 2078 C C . VAL A 1 264 ? 12.381 -2.471 20.712 1.00 38.91 264 VAL A C 1
ATOM 2080 O O . VAL A 1 264 ? 12.853 -2.490 19.578 1.00 38.91 264 VAL A O 1
ATOM 2083 N N . GLU A 1 265 ? 11.597 -1.495 21.158 1.00 40.25 265 GLU A N 1
ATOM 2084 C CA . GLU A 1 265 ? 11.597 -0.171 20.552 1.00 40.25 265 GLU A CA 1
ATOM 2085 C C . GLU A 1 265 ? 13.005 0.398 20.747 1.00 40.25 265 GLU A C 1
ATOM 2087 O O . GLU A 1 265 ? 13.447 0.622 21.876 1.00 40.25 265 GLU A O 1
ATOM 2092 N N . VAL A 1 266 ? 13.751 0.526 19.652 1.00 44.22 266 VAL A N 1
ATOM 2093 C CA . VAL A 1 266 ? 15.095 1.093 19.677 1.00 44.22 266 VAL A CA 1
ATOM 2094 C C . VAL A 1 266 ? 14.995 2.536 19.209 1.00 44.22 266 VAL A C 1
ATOM 2096 O O . VAL A 1 266 ? 14.838 2.803 18.016 1.00 44.22 266 VAL A O 1
ATOM 2099 N N . ASP A 1 267 ? 15.084 3.454 20.167 1.00 45.59 267 ASP A N 1
ATOM 2100 C CA . ASP A 1 267 ? 15.312 4.867 19.888 1.00 45.59 267 ASP A CA 1
ATOM 2101 C C . ASP A 1 267 ? 16.712 5.023 19.273 1.00 45.59 267 ASP A C 1
ATOM 2103 O O . ASP A 1 267 ? 17.725 4.713 19.910 1.00 45.59 267 ASP A O 1
ATOM 2107 N N . LEU A 1 268 ? 16.778 5.445 18.005 1.00 48.22 268 LEU A N 1
ATOM 2108 C CA . LEU A 1 268 ? 18.051 5.610 17.305 1.00 48.22 268 LEU A CA 1
ATOM 2109 C C . LEU A 1 268 ? 18.857 6.802 17.846 1.00 48.22 268 LEU A C 1
ATOM 2111 O O . LEU A 1 268 ? 20.072 6.831 17.641 1.00 48.22 268 LEU A O 1
ATOM 2115 N N . ASP A 1 269 ? 18.224 7.731 18.574 1.00 45.38 269 ASP A N 1
ATOM 2116 C CA . ASP A 1 269 ? 18.910 8.841 19.247 1.00 45.38 269 ASP A CA 1
ATOM 2117 C C . ASP A 1 269 ? 19.714 8.365 20.479 1.00 45.38 269 ASP A C 1
ATOM 2119 O O . ASP A 1 269 ? 20.625 9.065 20.930 1.00 45.38 269 ASP A O 1
ATOM 2123 N N . ASP A 1 270 ? 19.430 7.157 20.986 1.00 47.69 270 ASP A N 1
ATOM 2124 C CA . ASP A 1 270 ? 20.012 6.582 22.211 1.00 47.69 270 ASP A CA 1
ATOM 2125 C C . ASP A 1 270 ? 20.952 5.380 21.945 1.00 47.69 270 ASP A C 1
ATOM 2127 O O . ASP A 1 270 ? 21.436 4.714 22.869 1.00 47.69 270 ASP A O 1
ATOM 2131 N N . LEU A 1 271 ? 21.259 5.092 20.675 1.00 47.41 271 LEU A N 1
ATOM 2132 C CA . LEU A 1 271 ? 22.097 3.958 20.289 1.00 47.41 271 LEU A CA 1
ATOM 2133 C C . LEU A 1 271 ? 23.608 4.250 20.331 1.00 47.41 271 LEU A C 1
ATOM 2135 O O . LEU A 1 271 ? 24.079 5.236 19.757 1.00 47.41 271 LEU A O 1
ATOM 2139 N N . PRO A 1 272 ? 24.437 3.344 20.887 1.00 40.22 272 PRO A N 1
ATOM 2140 C CA . PRO A 1 272 ? 25.860 3.336 20.574 1.00 40.22 272 PRO A CA 1
ATOM 2141 C C . PRO A 1 272 ? 26.042 2.985 19.088 1.00 40.22 272 PRO A C 1
ATOM 2143 O O . PRO A 1 272 ? 25.381 2.084 18.582 1.00 40.22 272 PRO A O 1
ATOM 2146 N N . GLY A 1 273 ? 26.945 3.689 18.393 1.00 40.59 273 GLY A N 1
ATOM 2147 C CA . GLY A 1 273 ? 27.091 3.707 16.924 1.00 40.59 273 GLY A CA 1
ATOM 2148 C C . GLY A 1 273 ? 27.361 2.384 16.181 1.00 40.59 273 GLY A C 1
ATOM 2149 O O . GLY A 1 273 ? 27.630 2.430 14.986 1.00 40.59 273 GLY A O 1
ATOM 2150 N N . GLU A 1 274 ? 27.279 1.227 16.841 1.00 43.66 274 GLU A N 1
ATOM 2151 C CA . GLU A 1 274 ? 27.239 -0.106 16.232 1.00 43.66 274 GLU A CA 1
ATOM 2152 C C . GLU A 1 274 ? 26.256 -1.004 17.012 1.00 43.66 274 GLU A C 1
ATOM 2154 O O . GLU A 1 274 ? 26.438 -1.247 18.207 1.00 43.66 274 GLU A O 1
ATOM 2159 N N . ILE A 1 275 ? 25.234 -1.540 16.331 1.00 43.25 275 ILE A N 1
ATOM 2160 C CA . ILE A 1 275 ? 24.352 -2.590 16.868 1.00 43.25 275 ILE A CA 1
ATOM 2161 C C . ILE A 1 275 ? 24.868 -3.940 16.367 1.00 43.25 275 ILE A C 1
ATOM 2163 O O . ILE A 1 275 ? 24.890 -4.195 15.162 1.00 43.25 275 ILE A O 1
ATOM 2167 N N . ALA A 1 276 ? 25.262 -4.828 17.280 1.00 40.22 276 ALA A N 1
ATOM 2168 C CA . ALA A 1 276 ? 25.556 -6.213 16.933 1.00 40.22 276 ALA A CA 1
ATOM 2169 C C . ALA A 1 276 ? 24.239 -6.966 16.692 1.00 40.22 276 ALA A C 1
ATOM 2171 O O . ALA A 1 276 ? 23.537 -7.313 17.641 1.00 40.22 276 ALA A O 1
ATOM 2172 N N . VAL A 1 277 ? 23.900 -7.208 15.426 1.00 42.69 277 VAL A N 1
ATOM 2173 C CA . VAL A 1 277 ? 22.759 -8.055 15.054 1.00 42.69 277 VAL A CA 1
ATOM 2174 C C . VAL A 1 277 ? 23.173 -9.529 15.226 1.00 42.69 277 VAL A C 1
ATOM 2176 O O . VAL A 1 277 ? 24.232 -9.909 14.715 1.00 42.69 277 VAL A O 1
ATOM 2179 N N . PRO A 1 278 ? 22.413 -10.366 15.960 1.00 37.81 278 PRO A N 1
ATOM 2180 C CA . PRO A 1 278 ? 22.720 -11.791 16.092 1.00 37.81 278 PRO A CA 1
ATOM 2181 C C . PRO A 1 278 ? 22.669 -12.504 14.726 1.00 37.81 278 PRO A C 1
ATOM 2183 O O . PRO A 1 278 ? 21.930 -12.101 13.837 1.00 37.81 278 PRO A O 1
ATOM 2186 N N . GLU A 1 279 ? 23.450 -13.578 14.545 1.00 39.62 279 GLU A N 1
ATOM 2187 C CA . GLU A 1 279 ? 23.564 -14.329 13.270 1.00 39.62 279 GLU A CA 1
ATOM 2188 C C . GLU A 1 279 ? 22.267 -15.046 12.830 1.00 39.62 279 GLU A C 1
ATOM 2190 O O . GLU A 1 279 ? 22.209 -15.650 11.755 1.00 39.62 279 GLU A O 1
ATOM 2195 N N . THR A 1 280 ? 21.218 -15.019 13.651 1.00 38.38 280 THR A N 1
ATOM 2196 C CA . THR A 1 280 ? 19.879 -15.478 13.278 1.00 38.38 280 THR A CA 1
ATOM 2197 C C . THR A 1 280 ? 19.176 -14.429 12.420 1.00 38.38 280 THR A C 1
ATOM 2199 O O . THR A 1 280 ? 19.461 -13.245 12.529 1.00 38.38 280 THR A O 1
ATOM 2202 N N . LYS A 1 281 ? 18.293 -14.875 11.517 1.00 42.22 281 LYS A N 1
ATOM 2203 C CA . LYS A 1 281 ? 17.611 -14.058 10.497 1.00 42.22 281 LYS A CA 1
ATOM 2204 C C . LYS A 1 281 ? 16.819 -12.890 11.109 1.00 42.22 281 LYS A C 1
ATOM 2206 O O . LYS A 1 281 ? 15.608 -12.985 11.242 1.00 42.22 281 LYS A O 1
ATOM 2211 N N . ALA A 1 282 ? 17.488 -11.793 11.435 1.00 35.69 282 ALA A N 1
ATOM 2212 C CA . ALA A 1 282 ? 16.822 -10.583 11.871 1.00 35.69 282 ALA A CA 1
ATOM 2213 C C . ALA A 1 282 ? 16.167 -9.919 10.657 1.00 35.69 282 ALA A C 1
ATOM 2215 O O . ALA A 1 282 ? 16.849 -9.619 9.670 1.00 35.69 282 ALA A O 1
ATOM 2216 N N . THR A 1 283 ? 14.858 -9.689 10.721 1.00 40.06 283 THR A N 1
ATOM 2217 C CA . THR A 1 283 ? 14.206 -8.787 9.767 1.00 40.06 283 THR A CA 1
ATOM 2218 C C . THR A 1 283 ? 14.247 -7.395 10.373 1.00 40.06 283 THR A C 1
ATOM 2220 O O . THR A 1 283 ? 13.810 -7.170 11.500 1.00 40.06 283 THR A O 1
ATOM 2223 N N . ILE A 1 284 ? 14.861 -6.471 9.641 1.00 40.78 284 ILE A N 1
ATOM 2224 C CA . ILE A 1 284 ? 14.914 -5.063 10.005 1.00 40.78 284 ILE A CA 1
ATOM 2225 C C . ILE A 1 284 ? 13.676 -4.390 9.417 1.00 40.78 284 ILE A C 1
ATOM 2227 O O . ILE A 1 284 ? 13.520 -4.325 8.196 1.00 40.78 284 ILE A O 1
ATOM 2231 N N . GLU A 1 285 ? 12.811 -3.875 10.280 1.00 46.81 285 GLU A N 1
ATOM 2232 C CA . GLU A 1 285 ? 11.588 -3.183 9.902 1.00 46.81 285 GLU A CA 1
ATOM 2233 C C . GLU A 1 285 ? 11.659 -1.690 10.242 1.00 46.81 285 GLU A C 1
ATOM 2235 O O . GLU A 1 285 ? 11.989 -1.291 11.351 1.00 46.81 285 GLU A O 1
ATOM 2240 N N . ILE A 1 286 ? 11.333 -0.831 9.278 1.00 45.06 286 ILE A N 1
ATOM 2241 C CA . ILE A 1 286 ? 11.210 0.619 9.489 1.00 45.06 286 ILE A CA 1
ATOM 2242 C C . ILE A 1 286 ? 9.733 0.915 9.770 1.00 45.06 286 ILE A C 1
ATOM 2244 O O . ILE A 1 286 ? 8.872 0.448 9.016 1.00 45.06 286 ILE A O 1
ATOM 2248 N N . ILE A 1 287 ? 9.436 1.646 10.847 1.00 42.91 287 ILE A N 1
ATOM 2249 C CA . ILE A 1 287 ? 8.052 1.943 11.284 1.00 42.91 287 ILE A CA 1
ATOM 2250 C C . ILE A 1 287 ? 7.833 3.444 11.518 1.00 42.91 287 ILE A C 1
ATOM 2252 O O . ILE A 1 287 ? 6.700 3.905 11.449 1.00 42.91 287 ILE A O 1
ATOM 2256 N N . GLU A 1 288 ? 8.899 4.232 11.678 1.00 41.56 288 GLU A N 1
ATOM 2257 C CA . GLU A 1 288 ? 8.830 5.693 11.644 1.00 41.56 288 GLU A CA 1
ATOM 2258 C C . GLU A 1 288 ? 10.086 6.269 10.971 1.00 41.56 288 GLU A C 1
ATOM 2260 O O . GLU A 1 288 ? 11.195 5.750 11.119 1.00 41.56 288 GLU A O 1
ATOM 2265 N N . GLY A 1 289 ? 9.916 7.339 10.199 1.00 43.47 289 GLY A N 1
ATOM 2266 C CA . GLY A 1 289 ? 11.002 8.050 9.533 1.00 43.47 289 GLY A CA 1
ATOM 2267 C C . GLY A 1 289 ? 10.600 9.491 9.254 1.00 43.47 289 GLY A C 1
ATOM 2268 O O . GLY A 1 289 ? 9.415 9.795 9.112 1.00 43.47 289 GLY A O 1
ATOM 2269 N N . THR A 1 290 ? 11.575 10.396 9.180 1.00 39.28 290 THR A N 1
ATOM 2270 C CA . THR A 1 290 ? 11.270 11.793 8.844 1.00 39.28 290 THR A CA 1
ATOM 2271 C C . THR A 1 290 ? 11.126 11.911 7.321 1.00 39.28 290 THR A C 1
ATOM 2273 O O . THR A 1 290 ? 11.999 11.438 6.588 1.00 39.28 290 THR A O 1
ATOM 2276 N N . PRO A 1 291 ? 10.049 12.528 6.798 1.00 39.09 291 PRO A N 1
ATOM 2277 C CA . PRO A 1 291 ? 9.900 12.742 5.362 1.00 39.09 291 PRO A CA 1
ATOM 2278 C C . PRO A 1 291 ? 11.060 13.597 4.842 1.00 39.09 291 PRO A C 1
ATOM 2280 O O . PRO A 1 291 ? 11.227 14.731 5.290 1.00 39.09 291 PRO A O 1
ATOM 2283 N N . GLY A 1 292 ? 11.863 13.103 3.895 1.00 38.16 292 GLY A N 1
ATOM 2284 C CA . GLY A 1 292 ? 12.990 13.928 3.451 1.00 38.16 292 GLY A CA 1
ATOM 2285 C C . GLY A 1 292 ? 13.883 13.422 2.334 1.00 38.16 292 GLY A C 1
ATOM 2286 O O . GLY A 1 292 ? 14.314 14.250 1.542 1.00 38.16 292 GLY A O 1
ATOM 2287 N N . GLY A 1 293 ? 14.175 12.123 2.227 1.00 39.59 293 GLY A N 1
ATOM 2288 C CA . GLY A 1 293 ? 14.908 11.532 1.090 1.00 39.59 293 GLY A CA 1
ATOM 2289 C C . GLY A 1 293 ? 16.257 12.173 0.689 1.00 39.59 293 GLY A C 1
ATOM 2290 O O . GLY A 1 293 ? 16.787 11.823 -0.363 1.00 39.59 293 GLY A O 1
ATOM 2291 N N . LEU A 1 294 ? 16.806 13.117 1.464 1.00 36.75 294 LEU A N 1
ATOM 2292 C CA . LEU A 1 294 ? 17.976 13.927 1.091 1.00 36.75 294 LEU A CA 1
ATOM 2293 C C . LEU A 1 294 ? 18.991 14.135 2.227 1.00 36.75 294 LEU A C 1
ATOM 2295 O O . LEU A 1 294 ? 20.089 14.617 1.955 1.00 36.75 294 LEU A O 1
ATOM 2299 N N . ALA A 1 295 ? 18.672 13.758 3.462 1.00 37.06 295 ALA A N 1
ATOM 2300 C CA . ALA A 1 295 ? 19.609 13.711 4.580 1.00 37.06 295 ALA A CA 1
ATOM 2301 C C . ALA A 1 295 ? 19.109 12.683 5.605 1.00 37.06 295 ALA A C 1
ATOM 2303 O O . ALA A 1 295 ? 17.903 12.492 5.731 1.00 37.06 295 ALA A O 1
ATOM 2304 N N . ASP A 1 296 ? 20.037 11.992 6.255 1.00 43.72 296 ASP A N 1
ATOM 2305 C CA . ASP A 1 296 ? 19.833 10.887 7.196 1.00 43.72 296 ASP A CA 1
ATOM 2306 C C . ASP A 1 296 ? 18.753 11.147 8.262 1.00 43.72 296 ASP A C 1
ATOM 2308 O O . ASP A 1 296 ? 19.036 11.812 9.249 1.00 43.72 296 ASP A O 1
ATOM 2312 N N . ASP A 1 297 ? 17.551 10.579 8.124 1.00 45.06 297 ASP A N 1
ATOM 2313 C CA . ASP A 1 297 ? 16.508 10.702 9.155 1.00 45.06 297 ASP A CA 1
ATOM 2314 C C . ASP A 1 297 ? 15.645 9.425 9.302 1.00 45.06 297 ASP A C 1
ATOM 2316 O O . ASP A 1 297 ? 14.409 9.470 9.366 1.00 45.06 297 ASP A O 1
ATOM 2320 N N . MET A 1 298 ? 16.287 8.256 9.375 1.00 42.56 298 MET A N 1
ATOM 2321 C CA . MET A 1 298 ? 15.675 7.117 10.072 1.00 42.56 298 MET A CA 1
ATOM 2322 C C . MET A 1 298 ? 15.790 7.381 11.576 1.00 42.56 298 MET A C 1
ATOM 2324 O O . MET A 1 298 ? 16.901 7.587 12.055 1.00 42.56 298 MET A O 1
ATOM 2328 N N . LYS A 1 299 ? 14.666 7.377 12.306 1.00 39.53 299 LYS A N 1
ATOM 2329 C CA . LYS A 1 299 ? 14.633 7.640 13.762 1.00 39.53 299 LYS A CA 1
ATOM 2330 C C . LYS A 1 299 ? 14.268 6.431 14.615 1.00 39.53 299 LYS A C 1
ATOM 2332 O O . LYS A 1 299 ? 14.636 6.375 15.782 1.00 39.53 299 LYS A O 1
ATOM 2337 N N . THR A 1 300 ? 13.612 5.435 14.025 1.00 37.41 300 THR A N 1
ATOM 2338 C CA . THR A 1 300 ? 13.202 4.236 14.757 1.00 37.41 300 THR A CA 1
ATOM 2339 C C . THR A 1 300 ? 13.327 3.019 13.858 1.00 37.41 300 THR A C 1
ATOM 2341 O O . THR A 1 300 ? 12.862 3.011 12.714 1.00 37.41 300 THR A O 1
ATOM 2344 N N . LEU A 1 301 ? 13.970 1.982 14.381 1.00 39.88 301 LEU A N 1
ATOM 2345 C CA . LEU A 1 301 ? 14.156 0.704 13.711 1.00 39.88 301 LEU A CA 1
ATOM 2346 C C . LEU A 1 301 ? 13.546 -0.393 14.573 1.00 39.88 301 LEU A C 1
ATOM 2348 O O . LEU A 1 301 ? 13.659 -0.369 15.795 1.00 39.88 301 LEU A O 1
ATOM 2352 N N . TYR A 1 302 ? 12.946 -1.371 13.920 1.00 38.81 302 TYR A N 1
ATOM 2353 C CA . TYR A 1 302 ? 12.418 -2.567 14.541 1.00 38.81 302 TYR A CA 1
ATOM 2354 C C . TYR A 1 302 ? 13.279 -3.738 14.106 1.00 38.81 302 TYR A C 1
ATOM 2356 O O . TYR A 1 302 ? 13.681 -3.854 12.948 1.00 38.81 302 TYR A O 1
ATOM 2364 N N . LEU A 1 303 ? 13.587 -4.593 15.067 1.00 33.41 303 LEU A N 1
ATOM 2365 C CA . LEU A 1 303 ? 14.338 -5.819 14.867 1.00 33.41 303 LEU A CA 1
ATOM 2366 C C . LEU A 1 303 ? 13.410 -6.957 15.273 1.00 33.41 303 LEU A C 1
ATOM 2368 O O . LEU A 1 303 ? 13.033 -7.043 16.440 1.00 33.41 303 LEU A O 1
ATOM 2372 N N . SER A 1 304 ? 13.019 -7.804 14.323 1.00 35.91 304 SER A N 1
ATOM 2373 C CA . SER A 1 304 ? 12.304 -9.046 14.628 1.00 35.91 304 SER A CA 1
ATOM 2374 C C . SER A 1 304 ? 13.262 -10.234 14.536 1.00 35.91 304 SER A C 1
ATOM 2376 O O . SER A 1 304 ? 14.056 -10.306 13.594 1.00 35.91 304 SER A O 1
ATOM 2378 N N . GLU A 1 305 ? 13.166 -11.167 15.486 1.00 33.56 305 GLU A N 1
ATOM 2379 C CA . GLU A 1 305 ? 13.838 -12.481 15.461 1.00 33.56 305 GLU A CA 1
ATOM 2380 C C . GLU A 1 305 ? 12.916 -13.594 14.940 1.00 33.56 305 GLU A C 1
ATOM 2382 O O . GLU A 1 305 ? 11.739 -13.666 15.376 1.00 33.56 305 GLU A O 1
#

Radius of gyration: 25.26 Å; Cα contacts (8 Å, |Δi|>4): 656; chains: 1; bounding box: 52×99×56 Å

Nearest PDB structures (foldseek):
  7mie-assembly1_A  TM=2.087E-01  e=9.769E-01  Borreliella burgdorferi

Solvent-accessible surface area (backbone atoms only — not comparable to full-atom values): 17010 Å² total; per-residue (Å²): 138,89,80,85,81,79,83,81,77,86,75,62,62,67,60,52,51,52,51,52,56,56,64,68,59,70,60,79,77,67,78,71,50,42,35,30,27,45,35,36,42,38,27,22,34,68,66,50,70,75,84,62,45,38,60,30,46,82,77,53,99,80,53,90,72,43,64,73,38,81,57,72,83,80,57,85,84,48,74,40,59,50,52,32,34,40,36,83,40,94,77,34,45,70,43,40,75,40,51,62,51,100,86,52,78,61,24,8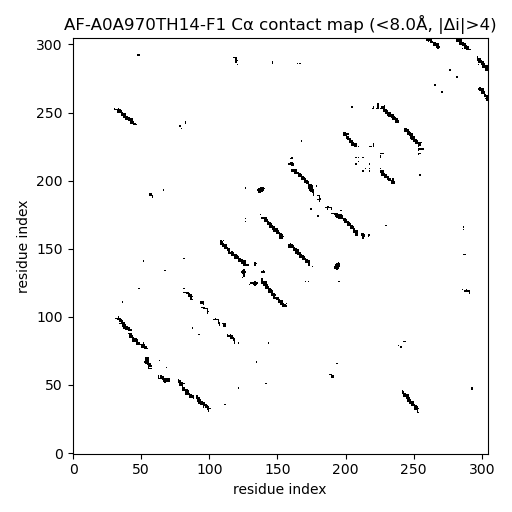6,42,37,44,79,48,64,50,58,27,38,43,56,45,78,46,74,32,22,72,79,47,77,91,45,63,32,83,40,75,36,25,13,24,37,39,39,34,30,35,20,78,25,33,37,34,22,50,78,85,41,78,32,41,33,42,29,66,28,35,39,38,42,38,40,41,28,53,19,34,71,56,51,29,66,74,39,79,91,32,63,68,56,72,67,36,49,3,64,46,50,74,38,44,34,38,30,39,30,37,51,40,80,84,78,22,36,67,78,61,47,55,75,17,50,91,33,73,35,25,35,30,34,41,39,41,78,42,43,76,52,74,55,98,71,41,35,30,36,30,29,41,40,32,36,30,57,30,77,74,78,77,55,37,80,84,53,88,41,56,55,92,75,55,68,100,72,80,86,76,67,96,60,80,63,48,80,42,79,80,48,46,58,77,66,91,78,66,97,40,77,50,34,52,38,58,31,87